Protein AF-A0A430PX79-F1 (afdb_monomer)

Solvent-accessible surface area (backbone atoms only — not comparable to full-atom values): 13061 Å² total; per-residue (Å²): 136,88,81,85,85,82,81,83,83,78,81,81,73,78,80,76,76,80,69,79,77,71,89,74,73,87,65,98,63,79,71,96,64,85,50,68,45,80,48,58,65,54,41,28,39,80,83,55,71,58,59,50,55,52,52,49,40,45,42,40,56,56,46,42,75,70,69,55,28,64,33,35,37,34,32,10,18,56,28,46,22,53,47,95,46,90,86,37,47,30,66,53,68,65,28,45,50,49,55,39,46,43,47,59,72,46,44,36,71,82,67,29,47,69,46,53,44,52,15,51,33,51,28,13,56,14,66,37,85,80,41,72,67,28,52,44,36,74,42,38,89,56,22,77,50,94,66,38,30,48,68,45,77,50,79,53,103,83,47,33,39,28,40,32,44,40,44,31,64,51,80,50,18,44,39,75,94,69,37,79,55,23,48,48,45,73,67,39,51,52,34,39,53,50,39,52,62,74,38,70,84,31,82,44,76,47,79,48,46,43,64,54,80,93,36,47,51,52,91,52,96,57,57,80,80,76,102

Structure (mmCIF, N/CA/C/O backbone):
data_AF-A0A430PX79-F1
#
_entry.id   AF-A0A430PX79-F1
#
loop_
_atom_site.group_PDB
_atom_site.id
_atom_site.type_symbol
_atom_site.label_atom_id
_atom_site.label_alt_id
_atom_site.label_comp_id
_atom_site.label_asym_id
_atom_site.label_entity_id
_atom_site.label_seq_id
_atom_site.pdbx_PDB_ins_code
_atom_site.Cartn_x
_atom_site.Cartn_y
_atom_site.Cartn_z
_atom_site.occupancy
_atom_site.B_iso_or_equiv
_atom_site.auth_seq_id
_atom_site.auth_comp_id
_atom_site.auth_asym_id
_atom_site.auth_atom_id
_atom_site.pdbx_PDB_model_num
ATOM 1 N N . MET A 1 1 ? 42.776 -9.597 47.958 1.00 41.06 1 MET A N 1
ATOM 2 C CA . MET A 1 1 ? 42.250 -8.351 47.348 1.00 41.06 1 MET A CA 1
ATOM 3 C C . MET A 1 1 ? 41.734 -8.708 45.958 1.00 41.06 1 MET A C 1
ATOM 5 O O . MET A 1 1 ? 42.357 -9.573 45.362 1.00 41.06 1 MET A O 1
ATOM 9 N N . PHE A 1 2 ? 40.640 -8.079 45.502 1.00 31.77 2 PHE A N 1
ATOM 10 C CA . PHE A 1 2 ? 39.777 -8.409 44.338 1.00 31.77 2 PHE A CA 1
ATOM 11 C C . PHE A 1 2 ? 38.702 -9.467 44.671 1.00 31.77 2 PHE A C 1
ATOM 13 O O . PHE A 1 2 ? 38.984 -10.655 44.686 1.00 31.77 2 PHE A O 1
ATOM 20 N N . SER A 1 3 ? 37.559 -9.098 45.265 1.00 31.98 3 SER A N 1
ATOM 21 C CA . SER A 1 3 ? 36.410 -8.282 44.800 1.00 31.98 3 SER A CA 1
ATOM 22 C C . SER A 1 3 ? 35.404 -9.082 43.964 1.00 31.98 3 SER A C 1
ATOM 24 O O . SER A 1 3 ? 35.698 -9.491 42.847 1.00 31.98 3 SER A O 1
ATOM 26 N N . SER A 1 4 ? 34.211 -9.255 44.545 1.00 32.12 4 SER A N 1
ATOM 27 C CA . SER A 1 4 ? 33.015 -9.906 44.004 1.00 32.12 4 SER A CA 1
ATOM 28 C C . SER A 1 4 ? 32.616 -9.428 42.610 1.00 32.12 4 SER A C 1
ATOM 30 O O . SER A 1 4 ? 32.560 -8.227 42.351 1.00 32.12 4 SER A O 1
ATOM 32 N N . ILE A 1 5 ? 32.191 -10.372 41.769 1.00 36.47 5 ILE A N 1
ATOM 33 C CA . ILE A 1 5 ? 31.344 -10.104 40.605 1.00 36.47 5 ILE A CA 1
ATOM 34 C C . ILE A 1 5 ? 29.892 -10.252 41.068 1.00 36.47 5 ILE A C 1
ATOM 36 O O . ILE A 1 5 ? 29.413 -11.356 41.322 1.00 36.47 5 ILE A O 1
ATOM 40 N N . ALA A 1 6 ? 29.198 -9.125 41.220 1.00 33.81 6 ALA A N 1
ATOM 41 C CA . ALA A 1 6 ? 27.758 -9.101 41.426 1.00 33.81 6 ALA A CA 1
ATOM 42 C C . ALA A 1 6 ? 27.057 -9.380 40.088 1.00 33.81 6 ALA A C 1
ATOM 44 O O . ALA A 1 6 ? 27.163 -8.603 39.140 1.00 33.81 6 ALA A O 1
ATOM 45 N N . VAL A 1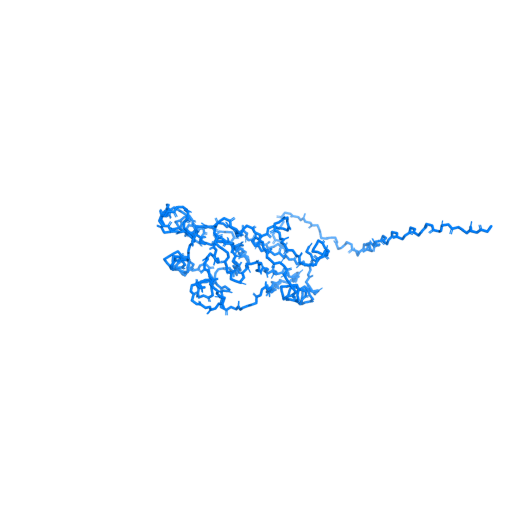 7 ? 26.334 -10.496 40.012 1.00 35.88 7 VAL A N 1
ATOM 46 C CA . VAL A 1 7 ? 25.458 -10.826 38.885 1.00 35.88 7 VAL A CA 1
ATOM 47 C C . VAL A 1 7 ? 24.162 -10.030 39.040 1.00 35.88 7 VAL A C 1
ATOM 49 O O . VAL A 1 7 ? 23.303 -10.376 39.848 1.00 35.88 7 VAL A O 1
ATOM 52 N N . PHE A 1 8 ? 24.001 -8.961 38.261 1.00 32.16 8 PHE A N 1
ATOM 53 C CA . PHE A 1 8 ? 22.719 -8.268 38.140 1.00 32.16 8 PHE A CA 1
ATOM 54 C C . PHE A 1 8 ? 21.802 -9.040 37.183 1.00 32.16 8 PHE A C 1
ATOM 56 O O . PHE A 1 8 ? 21.828 -8.845 35.971 1.00 32.16 8 PHE A O 1
ATOM 63 N N . LYS A 1 9 ? 20.948 -9.908 37.734 1.00 38.56 9 LYS A N 1
ATOM 64 C CA . LYS A 1 9 ? 19.707 -10.315 37.064 1.00 38.56 9 LYS A CA 1
ATOM 65 C C . LYS A 1 9 ? 18.671 -9.212 37.287 1.00 38.56 9 LYS A C 1
ATOM 67 O O . LYS A 1 9 ? 18.109 -9.106 38.371 1.00 38.56 9 LYS A O 1
ATOM 72 N N . ARG A 1 10 ? 18.394 -8.402 36.266 1.00 35.62 10 ARG A N 1
ATOM 73 C CA . ARG A 1 10 ? 17.135 -7.649 36.172 1.00 35.62 10 ARG A CA 1
ATOM 74 C C . ARG A 1 10 ? 16.366 -8.171 34.969 1.00 35.62 10 ARG A C 1
ATOM 76 O O . ARG A 1 10 ? 16.565 -7.720 33.850 1.00 35.62 10 ARG A O 1
ATOM 83 N N . SER A 1 11 ? 15.513 -9.156 35.222 1.00 38.50 11 SER A N 1
ATOM 84 C CA . SER A 1 11 ? 14.388 -9.443 34.343 1.00 38.50 11 SER A CA 1
ATOM 85 C C . SER A 1 11 ? 13.275 -8.504 34.797 1.00 38.50 11 SER A C 1
ATOM 87 O O . SER A 1 11 ? 12.776 -8.640 35.912 1.00 38.50 11 SER A O 1
ATOM 89 N N . VAL A 1 12 ? 12.973 -7.482 34.000 1.00 39.38 12 VAL A N 1
ATOM 90 C CA . VAL A 1 12 ? 11.759 -6.689 34.200 1.00 39.38 12 VAL A CA 1
ATOM 91 C C . VAL A 1 12 ? 10.645 -7.515 33.575 1.00 39.38 12 VAL A C 1
ATOM 93 O O . VAL A 1 12 ? 10.411 -7.449 32.372 1.00 39.38 12 VAL A O 1
ATOM 96 N N . ALA A 1 13 ? 10.034 -8.378 34.383 1.00 37.72 13 ALA A N 1
ATOM 97 C CA . ALA A 1 13 ? 8.758 -8.966 34.028 1.00 37.72 13 ALA A CA 1
ATOM 98 C C . ALA A 1 13 ? 7.756 -7.810 33.956 1.00 37.72 13 ALA A C 1
ATOM 100 O O . ALA A 1 13 ? 7.515 -7.131 34.953 1.00 37.72 13 ALA A O 1
ATOM 101 N N . PHE A 1 14 ? 7.234 -7.543 32.761 1.00 34.16 14 PHE A N 1
ATOM 102 C CA . PHE A 1 14 ? 6.037 -6.729 32.622 1.00 34.16 14 PHE A CA 1
ATOM 103 C C . PHE A 1 14 ? 4.907 -7.493 33.317 1.00 34.16 14 PHE A C 1
ATOM 105 O O . PHE A 1 14 ? 4.433 -8.507 32.809 1.00 34.16 14 PHE A O 1
ATOM 112 N N . GLU A 1 15 ? 4.517 -7.041 34.508 1.00 34.12 15 GLU A N 1
ATOM 113 C CA . GLU A 1 15 ? 3.253 -7.440 35.113 1.00 34.12 15 GLU A CA 1
ATOM 114 C C . GLU A 1 15 ? 2.134 -6.915 34.213 1.00 34.12 15 GLU A C 1
ATOM 116 O O . GLU A 1 15 ? 1.819 -5.725 34.195 1.00 34.12 15 GLU A O 1
ATOM 121 N N . VAL A 1 16 ? 1.554 -7.813 33.418 1.00 39.31 16 VAL A N 1
ATOM 122 C CA . VAL A 1 16 ? 0.279 -7.557 32.755 1.00 39.31 16 VAL A CA 1
ATOM 123 C C . VAL A 1 16 ? -0.779 -7.577 33.851 1.00 39.31 16 VAL A C 1
ATOM 125 O O . VAL A 1 16 ? -1.258 -8.637 34.248 1.00 39.31 16 VAL A O 1
ATOM 128 N N . SER A 1 17 ? -1.127 -6.402 34.376 1.00 39.28 17 SER A N 1
ATOM 129 C CA . SER A 1 17 ? -2.335 -6.262 35.182 1.00 39.28 17 SER A CA 1
ATOM 130 C C . SER A 1 17 ? -3.520 -6.649 34.302 1.00 39.28 17 SER A C 1
ATOM 132 O O . SER A 1 17 ? -3.810 -5.965 33.316 1.00 39.28 17 SER A O 1
ATOM 134 N N . SER A 1 18 ? -4.186 -7.755 34.629 1.00 39.38 18 SER A N 1
ATOM 135 C CA . SER A 1 18 ? -5.428 -8.145 33.974 1.00 39.38 18 SER A CA 1
ATOM 136 C C . SER A 1 18 ? -6.465 -7.066 34.263 1.00 39.38 18 SER A C 1
ATOM 138 O O . SER A 1 18 ? -7.039 -7.015 35.354 1.00 39.38 18 SER A O 1
ATOM 140 N N . PHE A 1 19 ? -6.687 -6.175 33.301 1.00 46.91 19 PHE A N 1
ATOM 141 C CA . PHE A 1 19 ? -7.885 -5.357 33.306 1.00 46.91 19 PHE A CA 1
ATOM 142 C C . PHE A 1 19 ? -9.070 -6.317 33.297 1.00 46.91 19 PHE A C 1
ATOM 144 O O . PHE A 1 19 ? -9.069 -7.282 32.529 1.00 46.91 19 PHE A O 1
ATOM 151 N N . LEU A 1 20 ? -10.011 -6.085 34.216 1.00 43.53 20 LEU A N 1
ATOM 152 C CA . LEU A 1 20 ? -11.276 -6.804 34.335 1.00 43.53 20 LEU A CA 1
ATOM 153 C C . LEU A 1 20 ? -11.773 -7.189 32.940 1.00 43.53 20 LEU A C 1
ATOM 155 O O . LEU A 1 20 ? -12.041 -6.316 32.113 1.00 43.53 20 LEU A O 1
ATOM 159 N N . HIS A 1 21 ? -11.819 -8.495 32.674 1.00 46.88 21 HIS A N 1
ATOM 160 C CA . HIS A 1 21 ? -12.480 -9.032 31.498 1.00 46.88 21 HIS A CA 1
ATOM 161 C C . HIS A 1 21 ? -13.915 -8.511 31.560 1.00 46.88 21 HIS A C 1
ATOM 163 O O . HIS A 1 21 ? -14.687 -8.917 32.423 1.00 46.88 21 HIS A O 1
ATOM 169 N N . ASN A 1 22 ? -14.260 -7.562 30.689 1.00 55.84 22 ASN A N 1
ATOM 170 C CA . ASN A 1 22 ? -15.657 -7.401 30.328 1.00 55.84 22 ASN A CA 1
ATOM 171 C C . ASN A 1 22 ? -16.091 -8.770 29.806 1.00 55.84 22 ASN A C 1
ATOM 173 O O . ASN A 1 22 ? -15.423 -9.305 28.919 1.00 55.84 22 ASN A O 1
ATOM 177 N N . ASP A 1 23 ? -17.173 -9.317 30.355 1.00 57.78 23 ASP A N 1
ATOM 178 C CA . ASP A 1 23 ? -17.820 -10.559 29.924 1.00 57.78 23 ASP A CA 1
ATOM 179 C C . ASP A 1 23 ? -18.421 -10.406 28.507 1.00 57.78 23 ASP A C 1
ATOM 181 O O . ASP A 1 23 ? -19.609 -10.622 28.276 1.00 57.78 23 ASP A O 1
ATOM 185 N N . MET A 1 24 ? -17.620 -9.974 27.529 1.00 60.72 24 MET A N 1
ATOM 186 C CA . MET A 1 24 ? -17.976 -10.011 26.120 1.00 60.72 24 MET A CA 1
ATOM 187 C C . MET A 1 24 ? -17.883 -11.461 25.670 1.00 60.72 24 MET A C 1
ATOM 189 O O . MET A 1 24 ? -16.835 -11.949 25.248 1.00 60.72 24 MET A O 1
ATOM 193 N N . VAL A 1 25 ? -19.005 -12.158 25.796 1.00 65.06 25 VAL A N 1
ATOM 194 C CA . VAL A 1 25 ? -19.196 -13.459 25.171 1.00 65.06 25 VAL A CA 1
ATOM 195 C C . VAL A 1 25 ? -19.261 -13.223 23.667 1.00 65.06 25 VAL A C 1
ATOM 197 O O . VAL A 1 25 ? -20.185 -12.580 23.177 1.00 65.06 25 VAL A O 1
ATOM 200 N N . VAL A 1 26 ? -18.272 -13.735 22.935 1.00 66.75 26 VAL A N 1
ATOM 201 C CA . VAL A 1 26 ? -18.391 -13.892 21.483 1.00 66.75 26 VAL A CA 1
ATOM 202 C C . VAL A 1 26 ? -19.499 -14.918 21.254 1.00 66.75 26 VAL A C 1
ATOM 204 O O . VAL A 1 26 ? -19.301 -16.107 21.509 1.00 66.75 26 VAL A O 1
ATOM 207 N N . ASP A 1 27 ? -20.681 -14.461 20.854 1.00 75.56 27 ASP A N 1
ATOM 208 C CA . ASP A 1 27 ? -21.798 -15.329 20.492 1.00 75.56 27 ASP A CA 1
ATOM 209 C C . ASP A 1 27 ? -21.914 -15.473 18.962 1.00 75.56 27 ASP A C 1
ATOM 211 O O . ASP A 1 27 ? -21.046 -15.043 18.203 1.00 75.56 27 ASP A O 1
ATOM 215 N N . GLY A 1 28 ? -22.969 -16.141 18.489 1.00 74.06 28 GLY A N 1
ATOM 216 C CA . GLY A 1 28 ? -23.230 -16.296 17.052 1.00 74.06 28 GLY A CA 1
ATOM 217 C C . GLY A 1 28 ? -23.824 -15.052 16.374 1.00 74.06 28 GLY A C 1
ATOM 218 O O . GLY A 1 28 ? -24.220 -15.127 15.210 1.00 74.06 28 GLY A O 1
ATOM 219 N N . GLY A 1 29 ? -23.968 -13.938 17.091 1.00 76.56 29 GLY A N 1
ATOM 220 C CA . GLY A 1 29 ? -24.542 -12.695 16.602 1.00 76.56 29 GLY A CA 1
ATOM 221 C C . GLY A 1 29 ? -23.519 -11.811 15.890 1.00 76.56 29 GLY A C 1
ATOM 222 O O . GLY A 1 29 ? -22.333 -11.806 16.190 1.00 76.56 29 GLY A O 1
ATOM 223 N N . ALA A 1 30 ? -23.994 -10.989 14.953 1.00 75.81 30 ALA A N 1
ATOM 224 C CA . ALA A 1 30 ? -23.161 -10.013 14.238 1.00 75.81 30 ALA A CA 1
ATOM 225 C C . ALA A 1 30 ? -22.991 -8.679 15.000 1.00 75.81 30 ALA A C 1
ATOM 227 O O . ALA A 1 30 ? -22.672 -7.651 14.401 1.00 75.81 30 ALA A O 1
ATOM 228 N N . HIS A 1 31 ? -23.267 -8.654 16.306 1.00 83.19 31 HIS A N 1
ATOM 229 C CA . HIS A 1 31 ? -23.163 -7.435 17.100 1.00 83.19 31 HIS A CA 1
ATOM 230 C C . HIS A 1 31 ? -21.701 -7.170 17.472 1.00 83.19 31 HIS A C 1
ATOM 232 O O . HIS A 1 31 ? -20.949 -8.091 17.756 1.00 83.19 31 HIS A O 1
ATOM 238 N N . ASN A 1 32 ? -21.286 -5.902 17.462 1.00 88.62 32 ASN A N 1
ATOM 239 C CA . ASN A 1 32 ? -19.906 -5.490 17.753 1.00 88.62 32 ASN A CA 1
ATOM 240 C C . ASN A 1 32 ? -18.825 -6.118 16.842 1.00 88.62 32 ASN A C 1
ATOM 242 O O . ASN A 1 32 ? -17.643 -6.103 17.181 1.00 88.62 32 ASN A O 1
ATOM 246 N N . VAL A 1 33 ? -19.209 -6.620 15.663 1.00 89.56 33 VAL A N 1
ATOM 247 C CA . VAL A 1 33 ? -18.300 -7.189 14.658 1.00 89.56 33 VAL A CA 1
ATOM 248 C C . VAL A 1 33 ? -18.210 -6.255 13.453 1.00 89.56 33 VAL A C 1
ATOM 250 O O . VAL A 1 33 ? -19.204 -5.686 13.006 1.00 89.56 33 VAL A O 1
ATOM 253 N N . PHE A 1 34 ? -17.006 -6.106 12.907 1.00 93.56 34 PHE A N 1
ATOM 254 C CA . PHE A 1 34 ? -16.785 -5.517 11.590 1.00 93.56 34 PHE A CA 1
ATOM 255 C C . PHE A 1 34 ? -15.757 -6.348 10.818 1.00 93.56 34 PHE A C 1
ATOM 257 O O . PHE A 1 34 ? -14.996 -7.111 11.412 1.00 93.56 34 PHE A O 1
ATOM 264 N N . TRP A 1 35 ? -15.719 -6.168 9.500 1.00 94.31 35 TRP A N 1
ATOM 265 C CA . TRP A 1 35 ? -14.786 -6.856 8.613 1.00 94.31 35 TRP A CA 1
ATOM 266 C C . TRP A 1 35 ? -13.855 -5.851 7.949 1.00 94.31 35 TRP A C 1
ATOM 268 O O . TRP A 1 35 ? -14.266 -4.743 7.595 1.00 94.31 35 TRP A O 1
ATOM 278 N N . PHE A 1 36 ? -12.612 -6.260 7.734 1.00 98.12 36 PHE A N 1
ATOM 279 C CA . PHE A 1 36 ? -11.715 -5.625 6.780 1.00 98.12 36 PHE A CA 1
ATOM 280 C C . PHE A 1 36 ? -11.081 -6.708 5.909 1.00 98.12 36 PHE A C 1
ATOM 282 O O . PHE A 1 36 ? -11.000 -7.868 6.314 1.00 98.12 36 PHE A O 1
ATOM 289 N N . VAL A 1 37 ? -10.660 -6.334 4.706 1.00 98.69 37 VAL A N 1
ATOM 290 C CA . VAL A 1 37 ? -9.998 -7.240 3.761 1.00 98.69 37 VAL A CA 1
ATOM 291 C C . VAL A 1 37 ? -8.576 -6.753 3.532 1.00 98.69 37 VAL A C 1
ATOM 293 O O . VAL A 1 37 ? -8.334 -5.551 3.455 1.00 98.69 37 VAL A O 1
ATOM 296 N N . HIS A 1 38 ? -7.632 -7.682 3.423 1.00 98.56 38 HIS A N 1
ATOM 297 C CA . HIS A 1 38 ? -6.238 -7.390 3.112 1.00 98.56 38 HIS A CA 1
ATOM 298 C C . HIS A 1 38 ? -5.847 -8.140 1.840 1.00 98.56 38 HIS A C 1
ATOM 300 O O . HIS A 1 38 ? -5.909 -9.365 1.795 1.00 98.56 38 HIS A O 1
ATOM 306 N N . ILE A 1 39 ? -5.482 -7.380 0.810 1.00 98.50 39 ILE A N 1
ATOM 307 C CA . ILE A 1 39 ? -4.928 -7.853 -0.458 1.00 98.50 39 ILE A CA 1
ATOM 308 C C . ILE A 1 39 ? -3.513 -7.290 -0.648 1.00 98.50 39 ILE A C 1
ATOM 310 O O . ILE A 1 39 ? -3.154 -6.255 -0.082 1.00 98.50 39 ILE A O 1
ATOM 314 N N . THR A 1 40 ? -2.701 -7.970 -1.445 1.00 98.31 40 THR A N 1
ATOM 315 C CA . THR A 1 40 ? -1.310 -7.599 -1.737 1.00 98.31 40 THR A CA 1
ATOM 316 C C . THR A 1 40 ? -0.910 -8.180 -3.085 1.00 98.31 40 THR A C 1
ATOM 318 O O . THR A 1 40 ? -1.604 -9.075 -3.570 1.00 98.31 40 THR A O 1
ATOM 321 N N . ASP A 1 41 ? 0.190 -7.698 -3.661 1.00 97.50 41 ASP A N 1
ATOM 322 C CA . ASP A 1 41 ? 0.844 -8.328 -4.812 1.00 97.50 41 ASP A CA 1
ATOM 323 C C . ASP A 1 41 ? -0.109 -8.488 -6.005 1.00 97.50 41 ASP A C 1
ATOM 325 O O . ASP A 1 41 ? -0.254 -9.561 -6.594 1.00 97.50 41 ASP A O 1
ATOM 329 N N . LEU A 1 42 ? -0.783 -7.388 -6.354 1.00 97.69 42 LEU A N 1
ATOM 330 C CA . LEU A 1 42 ? -1.714 -7.335 -7.482 1.00 97.69 42 LEU A CA 1
ATOM 331 C C . LEU A 1 42 ? -0.978 -7.501 -8.817 1.00 97.69 42 LEU A C 1
ATOM 333 O O . LEU A 1 42 ? -1.511 -8.113 -9.742 1.00 97.69 42 LEU A O 1
ATOM 337 N N . HIS A 1 43 ? 0.245 -6.962 -8.903 1.00 96.88 43 HIS A N 1
ATOM 338 C CA . HIS A 1 43 ? 1.144 -7.028 -10.056 1.00 96.88 43 HIS A CA 1
ATOM 339 C C . HIS A 1 43 ? 0.428 -6.738 -11.382 1.00 96.88 43 HIS A C 1
ATOM 341 O O . HIS A 1 43 ? 0.473 -7.546 -12.313 1.00 96.88 43 HIS A O 1
ATOM 347 N N . PHE A 1 44 ? -0.249 -5.594 -11.480 1.00 96.94 44 PHE A N 1
ATOM 348 C CA . PHE A 1 44 ? -0.811 -5.103 -12.738 1.00 96.94 44 PHE A CA 1
ATOM 349 C C . PHE A 1 44 ? 0.297 -5.046 -13.774 1.00 96.94 44 PHE A C 1
ATOM 351 O O . PHE A 1 44 ? 1.324 -4.418 -13.546 1.00 96.94 44 PHE A O 1
ATOM 358 N N . SER A 1 45 ? 0.097 -5.723 -14.897 1.00 94.31 45 SER A N 1
ATOM 359 C CA . SER A 1 45 ? 1.153 -5.904 -15.883 1.00 94.31 45 SER A CA 1
ATOM 360 C C . SER A 1 45 ? 0.672 -5.480 -17.253 1.00 94.31 45 SER A C 1
ATOM 362 O O . SER A 1 45 ? -0.414 -5.873 -17.693 1.00 94.31 45 SER A O 1
ATOM 364 N N . GLU A 1 46 ? 1.491 -4.696 -17.939 1.00 91.00 46 GLU A N 1
ATOM 365 C CA . GLU A 1 46 ? 1.255 -4.389 -19.345 1.00 91.00 46 GLU A CA 1
ATOM 366 C C . GLU A 1 46 ? 1.683 -5.543 -20.253 1.00 91.00 46 GLU A C 1
ATOM 368 O O . GLU A 1 46 ? 0.990 -5.892 -21.202 1.00 91.00 46 GLU A O 1
ATOM 373 N N . PHE A 1 47 ? 2.812 -6.178 -19.940 1.00 88.38 47 PHE A N 1
ATOM 374 C CA . PHE A 1 47 ? 3.406 -7.200 -20.807 1.00 88.38 47 PHE A CA 1
ATOM 375 C C . PHE A 1 47 ? 3.004 -8.636 -20.444 1.00 88.38 47 PHE A C 1
ATOM 377 O O . PHE A 1 47 ? 3.271 -9.559 -21.214 1.00 88.38 47 PHE A O 1
ATOM 384 N N . GLY A 1 48 ? 2.404 -8.842 -19.271 1.00 83.88 48 GLY A N 1
ATOM 385 C CA . GLY A 1 48 ? 1.871 -10.128 -18.825 1.00 83.88 48 GLY A CA 1
ATOM 386 C C . GLY A 1 48 ? 0.391 -10.321 -19.163 1.00 83.88 48 GLY A C 1
ATOM 387 O O . GLY A 1 48 ? -0.230 -9.499 -19.831 1.00 83.88 48 GLY A O 1
ATOM 388 N N . SER A 1 49 ? -0.195 -11.418 -18.668 1.00 86.25 49 SER A N 1
ATOM 389 C CA . SER A 1 49 ? -1.640 -11.635 -18.807 1.00 86.25 49 SER A CA 1
ATOM 390 C C . SER A 1 49 ? -2.437 -10.533 -18.104 1.00 86.25 49 SER A C 1
ATOM 392 O O . SER A 1 49 ? -2.086 -10.149 -16.980 1.00 86.25 49 SER A O 1
ATOM 394 N N . LYS A 1 50 ? -3.524 -10.096 -18.755 1.00 91.62 50 LYS A N 1
ATOM 395 C CA . LYS A 1 50 ? -4.507 -9.147 -18.216 1.00 91.62 50 LYS A CA 1
ATOM 396 C C . LYS A 1 50 ? -5.513 -9.798 -17.255 1.00 91.62 50 LYS A C 1
ATOM 398 O O . LYS A 1 50 ? -6.361 -9.098 -16.710 1.00 91.62 50 LYS A O 1
ATOM 403 N N . ASP A 1 51 ? -5.408 -11.107 -17.008 1.00 94.50 51 ASP A N 1
ATOM 404 C CA . ASP A 1 51 ? -6.283 -11.824 -16.065 1.00 94.50 51 ASP A CA 1
ATOM 405 C C . ASP A 1 51 ? -6.256 -11.183 -14.671 1.00 94.50 51 ASP A C 1
ATOM 407 O O . ASP A 1 51 ? -7.305 -10.971 -14.083 1.00 94.50 51 ASP A O 1
ATOM 411 N N . ARG A 1 52 ? -5.083 -10.737 -14.193 1.00 95.12 52 ARG A N 1
ATOM 412 C CA . ARG A 1 52 ? -4.939 -10.040 -12.897 1.00 95.12 52 ARG A CA 1
ATOM 413 C C . ARG A 1 52 ? -5.804 -8.782 -12.804 1.00 95.12 52 ARG A C 1
ATOM 415 O O . ARG A 1 52 ? -6.440 -8.538 -11.783 1.00 95.12 52 ARG A O 1
ATOM 422 N N . GLN A 1 53 ? -5.846 -7.987 -13.872 1.00 97.25 53 GLN A N 1
ATOM 423 C CA . GLN A 1 53 ? -6.696 -6.802 -13.952 1.00 97.25 53 GLN A CA 1
ATOM 424 C C . GLN A 1 53 ? -8.185 -7.173 -13.960 1.00 97.25 53 GLN A C 1
ATOM 426 O O . GLN A 1 53 ? -8.984 -6.510 -13.298 1.00 97.25 53 GLN A O 1
ATOM 431 N N . MET A 1 54 ? -8.561 -8.241 -14.666 1.00 97.31 54 MET A N 1
ATOM 432 C CA . MET A 1 54 ? -9.947 -8.719 -14.712 1.00 97.31 54 MET A CA 1
ATOM 433 C C . MET A 1 54 ? -10.398 -9.295 -13.363 1.00 97.31 54 MET A C 1
ATOM 435 O O . MET A 1 54 ? -11.470 -8.928 -12.885 1.00 97.31 54 MET A O 1
ATOM 439 N N . ASP A 1 55 ? -9.556 -10.097 -12.712 1.00 97.81 55 ASP A N 1
ATOM 440 C CA . ASP A 1 55 ? -9.780 -10.638 -11.369 1.00 97.81 55 ASP A CA 1
ATOM 441 C C . ASP A 1 55 ? -9.907 -9.507 -10.342 1.00 97.81 55 ASP A C 1
ATOM 443 O O . ASP A 1 55 ? -10.780 -9.533 -9.474 1.00 97.81 55 ASP A O 1
ATOM 447 N N . PHE A 1 56 ? -9.080 -8.462 -10.458 1.00 98.56 56 PHE A N 1
ATOM 448 C CA . PHE A 1 56 ? -9.197 -7.276 -9.613 1.00 98.56 56 PHE A CA 1
ATOM 449 C C . PHE A 1 56 ? -10.522 -6.537 -9.840 1.00 98.56 56 PHE A C 1
ATOM 451 O O . PHE A 1 56 ? -11.181 -6.138 -8.876 1.00 98.56 56 PHE A O 1
ATOM 458 N N . LEU A 1 57 ? -10.953 -6.376 -11.096 1.00 98.56 57 LEU A N 1
ATOM 459 C CA . LEU A 1 57 ? -12.245 -5.766 -11.408 1.00 98.56 57 LEU A CA 1
ATOM 460 C C . LEU A 1 57 ? -13.410 -6.594 -10.849 1.00 98.56 57 LEU A C 1
ATOM 462 O O . LEU A 1 57 ? -14.342 -6.012 -10.284 1.00 98.56 57 LEU A O 1
ATOM 466 N N . GLU A 1 58 ? -13.364 -7.923 -10.970 1.00 98.50 58 GLU A N 1
ATOM 467 C CA . GLU A 1 58 ? -14.355 -8.828 -10.380 1.00 98.50 58 GLU A CA 1
ATOM 468 C C . GLU A 1 58 ? -14.355 -8.726 -8.852 1.00 98.50 58 GLU A C 1
ATOM 470 O O . GLU A 1 58 ? -15.414 -8.568 -8.240 1.00 98.50 58 GLU A O 1
ATOM 475 N N . PHE A 1 59 ? -13.179 -8.711 -8.224 1.00 98.62 59 PHE A N 1
ATOM 476 C CA . PHE A 1 59 ? -13.050 -8.509 -6.787 1.00 98.62 59 PHE A CA 1
ATOM 477 C C . PHE A 1 59 ? -13.721 -7.212 -6.332 1.00 98.62 59 PHE A C 1
ATOM 479 O O . PHE A 1 59 ? -14.560 -7.224 -5.424 1.00 98.62 59 PHE A O 1
ATOM 486 N N . CYS A 1 60 ? -13.418 -6.100 -6.999 1.00 98.75 60 CYS A N 1
ATOM 487 C CA . CYS A 1 60 ? -13.986 -4.800 -6.670 1.00 98.75 60 CYS A CA 1
ATOM 488 C C . CYS A 1 60 ? -15.495 -4.709 -6.953 1.00 98.75 60 CYS A C 1
ATOM 490 O O . CYS A 1 60 ? -16.212 -4.078 -6.177 1.00 98.75 60 CYS A O 1
ATOM 492 N N . SER A 1 61 ? -15.982 -5.328 -8.032 1.00 98.44 61 SER A N 1
ATOM 493 C CA . SER A 1 61 ? -17.365 -5.154 -8.514 1.00 98.44 61 SER A CA 1
ATOM 494 C C . SER A 1 61 ? -18.344 -6.204 -7.990 1.00 98.44 61 SER A C 1
ATOM 496 O O . SER A 1 61 ? -19.542 -5.938 -7.917 1.00 98.44 61 SER A O 1
ATOM 498 N N . THR A 1 62 ? -17.852 -7.383 -7.613 1.00 98.12 62 THR A N 1
ATOM 499 C CA . THR A 1 62 ? -18.676 -8.537 -7.232 1.00 98.12 62 THR A CA 1
ATOM 500 C C . THR A 1 62 ? -18.429 -8.943 -5.785 1.00 98.12 62 THR A C 1
ATOM 502 O O . THR A 1 62 ? -19.383 -9.136 -5.032 1.00 98.12 62 THR A O 1
ATOM 505 N N . HIS A 1 63 ? -17.169 -9.044 -5.348 1.00 98.38 63 HIS A N 1
ATOM 506 C CA . HIS A 1 63 ? -16.851 -9.566 -4.013 1.00 98.38 63 HIS A CA 1
ATOM 507 C C . HIS A 1 63 ? -16.975 -8.506 -2.913 1.00 98.38 63 HIS A C 1
ATOM 509 O O . HIS A 1 63 ? -17.619 -8.758 -1.891 1.00 98.38 63 HIS A O 1
ATOM 515 N N . ILE A 1 64 ? -16.430 -7.301 -3.112 1.00 98.44 64 ILE A N 1
ATOM 516 C CA . ILE A 1 64 ? -16.521 -6.219 -2.115 1.00 98.44 64 ILE A CA 1
ATOM 517 C C . ILE A 1 64 ? -17.974 -5.849 -1.762 1.00 98.44 64 ILE A C 1
ATOM 519 O O . ILE A 1 64 ? -18.260 -5.735 -0.567 1.00 98.44 64 ILE A O 1
ATOM 523 N N . PRO A 1 65 ? -18.926 -5.733 -2.712 1.00 97.75 65 PRO A N 1
ATOM 524 C CA . PRO A 1 65 ? -20.332 -5.482 -2.380 1.00 97.75 65 PRO A CA 1
ATOM 525 C C . PRO A 1 65 ? -21.001 -6.584 -1.545 1.00 97.75 65 PRO A C 1
ATOM 527 O O . PRO A 1 65 ? -21.980 -6.312 -0.847 1.00 97.75 65 PRO A O 1
ATOM 530 N N . VAL A 1 66 ? -20.492 -7.819 -1.601 1.00 97.50 66 VAL A N 1
ATOM 531 C CA . VAL A 1 66 ? -20.995 -8.944 -0.798 1.00 97.50 66 VAL A CA 1
ATOM 532 C C . VAL A 1 66 ? -20.385 -8.917 0.600 1.00 97.50 66 VAL A C 1
ATOM 534 O O . VAL A 1 66 ? -21.127 -8.953 1.582 1.00 97.50 66 VAL A O 1
ATOM 537 N N . ILE A 1 67 ? -19.055 -8.804 0.691 1.00 96.75 67 ILE A N 1
ATOM 538 C CA . ILE A 1 67 ? -18.314 -8.795 1.964 1.00 96.75 67 ILE A CA 1
ATOM 539 C C . ILE A 1 67 ? -18.663 -7.549 2.791 1.00 96.75 67 ILE A C 1
ATOM 541 O O . ILE A 1 67 ? -18.773 -7.633 4.012 1.00 96.75 67 ILE A O 1
ATOM 545 N N . ARG A 1 68 ? -18.846 -6.398 2.126 1.00 96.38 68 ARG A N 1
ATOM 546 C CA . ARG A 1 68 ? -19.060 -5.070 2.730 1.00 96.38 68 ARG A CA 1
ATOM 547 C C . ARG A 1 68 ? -18.054 -4.752 3.849 1.00 96.38 68 ARG A C 1
ATOM 549 O O . ARG A 1 68 ? -18.465 -4.461 4.974 1.00 96.38 68 ARG A O 1
ATOM 556 N N . PRO A 1 69 ? -16.738 -4.819 3.573 1.00 97.94 69 PRO A N 1
ATOM 557 C CA . PRO A 1 69 ? -15.738 -4.492 4.575 1.00 97.94 69 PRO A CA 1
ATOM 558 C C . PRO A 1 69 ? -15.713 -2.984 4.842 1.00 97.94 69 PRO A C 1
ATOM 560 O O . PRO A 1 69 ? -15.858 -2.172 3.930 1.00 97.94 69 PRO A O 1
ATOM 563 N N . GLU A 1 70 ? -15.438 -2.599 6.084 1.00 98.12 70 GLU A N 1
ATOM 564 C CA . GLU A 1 70 ? -15.217 -1.194 6.458 1.00 98.12 70 GLU A CA 1
ATOM 565 C C . GLU A 1 70 ? -13.937 -0.644 5.810 1.00 98.12 70 GLU A C 1
ATOM 567 O O . GLU A 1 70 ? -13.851 0.531 5.448 1.00 98.12 70 GLU A O 1
ATOM 572 N N . VAL A 1 71 ? -12.935 -1.517 5.660 1.00 98.75 71 VAL A N 1
ATOM 573 C CA . VAL A 1 71 ? -11.602 -1.187 5.156 1.00 98.75 71 VAL A CA 1
ATOM 574 C C . VAL A 1 71 ? -11.114 -2.274 4.201 1.00 98.75 71 VAL A C 1
ATOM 576 O O . VAL A 1 71 ? -11.243 -3.465 4.485 1.00 98.75 71 VAL A O 1
ATOM 579 N N . VAL A 1 72 ? -10.476 -1.861 3.109 1.00 98.88 72 VAL A N 1
ATOM 580 C CA . VAL A 1 72 ? -9.625 -2.721 2.282 1.00 98.88 72 VAL A CA 1
ATOM 581 C C . VAL A 1 72 ? -8.197 -2.197 2.344 1.00 98.88 72 VAL A C 1
ATOM 583 O O . VAL A 1 72 ? -7.941 -1.035 2.034 1.00 98.88 72 VAL A O 1
ATOM 586 N N . ILE A 1 73 ? -7.268 -3.055 2.748 1.00 98.81 73 ILE A N 1
ATOM 587 C CA . ILE A 1 73 ? -5.828 -2.807 2.720 1.00 98.81 73 ILE A CA 1
ATOM 588 C C . ILE A 1 73 ? -5.273 -3.383 1.421 1.00 98.81 73 ILE A C 1
ATOM 590 O O . ILE A 1 73 ? -5.462 -4.570 1.170 1.00 98.81 73 ILE A O 1
ATOM 594 N N . ALA A 1 74 ? -4.555 -2.570 0.646 1.00 98.62 74 ALA A N 1
ATOM 595 C CA . ALA A 1 74 ? -3.773 -3.010 -0.508 1.00 98.62 74 ALA A CA 1
ATOM 596 C C . ALA A 1 74 ? -2.282 -2.774 -0.216 1.00 98.62 74 ALA A C 1
ATOM 598 O O . ALA A 1 74 ? -1.787 -1.651 -0.333 1.00 98.62 74 ALA A O 1
ATOM 599 N N . SER A 1 75 ? -1.571 -3.805 0.247 1.00 98.19 75 SER A N 1
ATOM 600 C CA . SER A 1 75 ? -0.231 -3.654 0.838 1.00 98.19 75 SER A CA 1
ATOM 601 C C . SER A 1 75 ? 0.930 -3.705 -0.153 1.00 98.19 75 SER A C 1
ATOM 603 O O . SER A 1 75 ? 1.985 -4.242 0.170 1.00 98.19 75 SER A O 1
ATOM 605 N N . GLY A 1 76 ? 0.766 -3.105 -1.326 1.00 97.25 76 GLY A N 1
ATOM 606 C CA . GLY A 1 76 ? 1.856 -2.925 -2.280 1.00 97.25 76 GLY A CA 1
ATOM 607 C C . GLY A 1 76 ? 1.969 -3.997 -3.345 1.00 97.25 76 GLY A C 1
ATOM 608 O O . GLY A 1 76 ? 1.153 -4.916 -3.420 1.00 97.25 76 GLY A O 1
ATOM 609 N N . ASP A 1 77 ? 2.973 -3.787 -4.192 1.00 97.56 77 ASP A N 1
ATOM 610 C CA . ASP A 1 77 ? 3.162 -4.4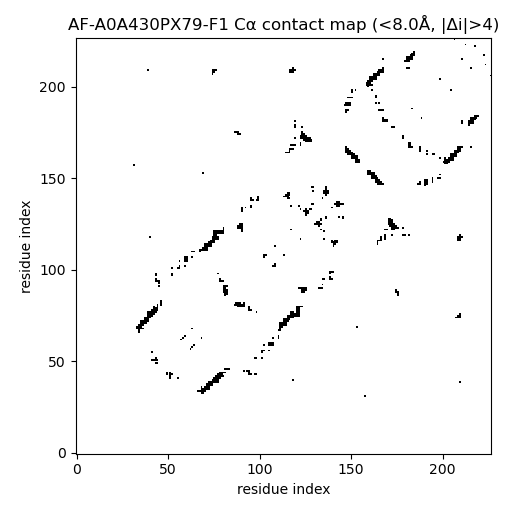65 -5.470 1.00 97.56 77 ASP A CA 1
ATOM 611 C C . ASP A 1 77 ? 1.876 -4.404 -6.293 1.00 97.56 77 ASP A C 1
ATOM 613 O O . ASP A 1 77 ? 1.299 -5.397 -6.736 1.00 97.56 77 ASP A O 1
ATOM 617 N N . ILE A 1 78 ? 1.388 -3.169 -6.435 1.00 98.25 78 ILE A N 1
ATOM 618 C CA . ILE A 1 78 ? 0.214 -2.839 -7.238 1.00 98.25 78 ILE A CA 1
ATOM 619 C C . ILE A 1 78 ? 0.529 -3.106 -8.707 1.00 98.25 78 ILE A C 1
ATOM 621 O O . ILE A 1 78 ? -0.292 -3.677 -9.418 1.00 98.25 78 ILE A O 1
ATOM 625 N N . THR A 1 79 ? 1.722 -2.717 -9.143 1.00 96.75 79 THR A N 1
ATOM 626 C CA . THR A 1 79 ? 2.217 -2.849 -10.515 1.00 96.75 79 THR A CA 1
ATOM 627 C C . THR A 1 79 ? 3.306 -3.907 -10.613 1.00 96.75 79 THR A C 1
ATOM 629 O O . THR A 1 79 ? 3.984 -4.201 -9.634 1.00 96.75 79 THR A O 1
ATOM 632 N N . ASP A 1 80 ? 3.481 -4.498 -11.794 1.00 94.44 80 ASP A N 1
ATOM 633 C CA . ASP A 1 80 ? 4.597 -5.405 -12.067 1.00 94.44 80 ASP A CA 1
ATOM 634 C C . ASP A 1 80 ? 5.889 -4.604 -12.281 1.00 94.44 80 ASP A C 1
ATOM 636 O O . ASP A 1 80 ? 6.969 -5.091 -11.946 1.00 94.44 80 ASP A O 1
ATOM 640 N N . GLY A 1 81 ? 5.813 -3.368 -12.796 1.00 90.00 81 GLY A N 1
ATOM 641 C CA . GLY A 1 81 ? 6.960 -2.454 -12.874 1.00 90.00 81 GLY A CA 1
ATOM 642 C C . GLY A 1 81 ? 8.134 -3.027 -13.682 1.00 90.00 81 GLY A C 1
ATOM 643 O O . GLY A 1 81 ? 9.315 -2.777 -13.403 1.00 90.00 81 GLY A O 1
ATOM 644 N N . LYS A 1 82 ? 7.810 -3.850 -14.682 1.00 86.56 82 LYS A N 1
ATOM 645 C CA . LYS A 1 82 ? 8.765 -4.508 -15.577 1.00 86.56 82 LYS A CA 1
ATOM 646 C C . LYS A 1 82 ? 8.571 -4.041 -17.010 1.00 86.56 82 LYS A C 1
ATOM 648 O O . LYS A 1 82 ? 7.483 -3.686 -17.448 1.00 86.56 82 LYS A O 1
ATOM 653 N N . GLY A 1 83 ? 9.665 -4.056 -17.759 1.00 81.50 83 GLY A N 1
ATOM 654 C CA . GLY A 1 83 ? 9.671 -3.847 -19.197 1.00 81.50 83 GLY A CA 1
ATOM 655 C C . GLY A 1 83 ? 9.279 -5.102 -19.972 1.00 81.50 83 GLY A C 1
ATOM 656 O O . GLY A 1 83 ? 9.038 -6.167 -19.409 1.00 81.50 83 GLY A O 1
ATOM 657 N N . LYS A 1 84 ? 9.308 -4.994 -21.306 1.00 77.88 84 LYS A N 1
ATOM 658 C CA . LYS A 1 84 ? 9.046 -6.114 -22.234 1.00 77.88 84 LYS A CA 1
ATOM 659 C C . LYS A 1 84 ? 9.931 -7.338 -21.992 1.00 77.88 84 LYS A C 1
ATOM 661 O O . LYS A 1 84 ? 9.577 -8.444 -22.387 1.00 77.88 84 LYS A O 1
ATOM 666 N N . THR A 1 85 ? 11.104 -7.139 -21.398 1.00 74.94 85 THR A N 1
ATOM 667 C CA . THR A 1 85 ? 12.003 -8.210 -20.979 1.00 74.94 85 THR A CA 1
ATOM 668 C C . THR A 1 85 ? 12.088 -8.247 -19.459 1.00 74.94 85 THR A C 1
ATOM 670 O O . THR A 1 85 ? 12.192 -7.211 -18.807 1.00 74.94 85 THR A O 1
ATOM 673 N N . PHE A 1 86 ? 12.108 -9.458 -18.898 1.00 68.00 86 PHE A N 1
ATOM 674 C CA . PHE A 1 86 ? 12.113 -9.689 -17.448 1.00 68.00 86 PHE A CA 1
ATOM 675 C C . PHE A 1 86 ? 13.251 -8.968 -16.702 1.00 68.00 86 PHE A C 1
ATOM 677 O O . PHE A 1 86 ? 13.093 -8.578 -15.552 1.00 68.00 86 PHE A O 1
ATOM 684 N N . SER A 1 87 ? 14.400 -8.778 -17.355 1.00 70.88 87 SER A N 1
ATOM 685 C CA . SER A 1 87 ? 15.586 -8.148 -16.767 1.00 70.88 87 SER A CA 1
ATOM 686 C C . SER A 1 87 ? 15.515 -6.621 -16.676 1.00 70.88 87 SER A C 1
ATOM 688 O O . SER A 1 87 ? 16.430 -6.008 -16.130 1.00 70.88 87 SER A O 1
ATOM 690 N N . LEU A 1 88 ? 14.492 -5.989 -17.255 1.00 80.69 88 LEU A N 1
ATOM 691 C CA . LEU A 1 88 ? 14.329 -4.541 -17.237 1.00 80.69 88 LEU A CA 1
ATOM 692 C C . LEU A 1 88 ? 13.228 -4.167 -16.241 1.00 80.69 88 LEU A C 1
ATOM 694 O O . LEU A 1 88 ? 12.070 -4.496 -16.462 1.00 80.69 88 LEU A O 1
ATOM 698 N N . SER A 1 89 ? 13.576 -3.449 -15.175 1.00 84.81 89 SER A N 1
ATOM 699 C CA . SER A 1 89 ? 12.608 -2.866 -14.238 1.00 84.81 89 SER A CA 1
ATOM 700 C C . SER A 1 89 ? 12.483 -1.359 -14.475 1.00 84.81 89 SER A C 1
ATOM 702 O O . SER A 1 89 ? 13.498 -0.651 -14.423 1.00 84.81 89 SER A O 1
ATOM 704 N N . LEU A 1 90 ? 11.264 -0.891 -14.735 1.00 88.81 90 LEU A N 1
ATOM 705 C CA . LEU A 1 90 ? 10.900 0.515 -14.922 1.00 88.81 90 LEU A CA 1
ATOM 706 C C . LEU A 1 90 ? 9.429 0.728 -14.551 1.00 88.81 90 LEU A C 1
ATOM 708 O O . LEU A 1 90 ? 8.661 -0.223 -14.495 1.00 88.81 90 LEU A O 1
ATOM 712 N N . GLN A 1 91 ? 9.012 1.978 -14.390 1.00 92.50 91 GLN A N 1
ATOM 713 C CA . GLN A 1 91 ? 7.593 2.285 -14.233 1.00 92.50 91 GLN A CA 1
ATOM 714 C C . GLN A 1 91 ? 6.866 2.285 -15.577 1.00 92.50 91 GLN A C 1
ATOM 716 O O . GLN A 1 91 ? 7.299 2.955 -16.518 1.00 92.50 91 GLN A O 1
ATOM 721 N N . ASN A 1 92 ? 5.737 1.576 -15.647 1.00 94.00 92 ASN A N 1
ATOM 722 C CA . ASN A 1 92 ? 4.835 1.612 -16.790 1.00 94.00 92 ASN A CA 1
ATOM 723 C C . ASN A 1 92 ? 3.569 2.403 -16.436 1.00 94.00 92 ASN A C 1
ATOM 725 O O . ASN A 1 92 ? 2.856 2.057 -15.501 1.00 94.00 92 ASN A O 1
ATOM 729 N N . LEU A 1 93 ? 3.298 3.472 -17.186 1.00 95.25 93 LEU A N 1
ATOM 730 C CA . LEU A 1 93 ? 2.136 4.330 -16.965 1.00 95.25 93 LEU A CA 1
ATOM 731 C C . LEU A 1 93 ? 0.809 3.570 -17.118 1.00 95.25 93 LEU A C 1
ATOM 733 O O . LEU A 1 93 ? -0.106 3.807 -16.333 1.00 95.25 93 LEU A O 1
ATOM 737 N N . GLU A 1 94 ? 0.720 2.652 -18.080 1.00 96.19 94 GLU A N 1
ATOM 738 C CA . GLU A 1 94 ? -0.514 1.918 -18.393 1.00 96.19 94 GLU A CA 1
ATOM 739 C C . GLU A 1 94 ? -0.954 1.035 -17.215 1.00 96.19 94 GLU A C 1
ATOM 741 O O . GLU A 1 94 ? -2.137 0.979 -16.899 1.00 96.19 94 GLU A O 1
ATOM 746 N N . GLU A 1 95 ? -0.013 0.439 -16.474 1.00 97.31 95 GLU A N 1
ATOM 747 C CA . GLU A 1 95 ? -0.313 -0.369 -15.277 1.00 97.31 95 GLU A CA 1
ATOM 748 C C . GLU A 1 95 ? -0.985 0.469 -14.174 1.00 97.31 95 GLU A C 1
ATOM 750 O O . GLU A 1 95 ? -1.928 0.023 -13.514 1.00 97.31 95 GLU A O 1
ATOM 755 N N . TRP A 1 96 ? -0.536 1.714 -14.000 1.00 97.88 96 TRP A N 1
ATOM 756 C CA . TRP A 1 96 ? -1.103 2.650 -13.028 1.00 97.88 96 TRP A CA 1
ATOM 757 C C . TRP A 1 96 ? -2.438 3.247 -13.483 1.00 97.88 96 TRP A C 1
ATOM 759 O O . TRP A 1 96 ? -3.333 3.462 -12.656 1.00 97.88 96 TRP A O 1
ATOM 769 N N . GLU A 1 97 ? -2.584 3.515 -14.782 1.00 98.06 97 GLU A N 1
ATOM 770 C CA . GLU A 1 97 ? -3.848 3.953 -15.379 1.00 98.06 97 GLU A CA 1
ATOM 771 C C . GLU A 1 97 ? -4.913 2.854 -15.282 1.00 98.06 97 GLU A C 1
ATOM 773 O O . GLU A 1 97 ? -6.041 3.147 -14.874 1.00 98.06 97 GLU A O 1
ATOM 778 N N . ASP A 1 98 ? -4.551 1.594 -15.536 1.00 98.12 98 ASP A N 1
ATOM 779 C CA . ASP A 1 98 ? -5.402 0.421 -15.318 1.00 98.12 98 ASP A CA 1
ATOM 780 C C . ASP A 1 98 ? -5.855 0.361 -13.848 1.00 98.12 98 ASP A C 1
ATOM 782 O O . ASP A 1 98 ? -7.054 0.393 -13.570 1.00 98.12 98 ASP A O 1
ATOM 786 N N . TYR A 1 99 ? -4.930 0.370 -12.880 1.00 98.62 99 TYR A N 1
ATOM 787 C CA . TYR A 1 99 ? -5.281 0.306 -11.451 1.00 98.62 99 TYR A CA 1
ATOM 788 C C . TYR A 1 99 ? -6.256 1.416 -11.027 1.00 98.62 99 TYR A C 1
ATOM 790 O O . TYR A 1 99 ? -7.306 1.156 -10.429 1.00 98.62 99 TYR A O 1
ATOM 798 N N . SER A 1 100 ? -5.944 2.667 -11.375 1.00 98.50 100 SER A N 1
ATOM 799 C CA . SER A 1 100 ? -6.780 3.817 -11.018 1.00 98.50 100 SER A CA 1
ATOM 800 C C . SER A 1 100 ? -8.144 3.783 -11.715 1.00 98.50 100 SER A C 1
ATOM 802 O O . SER A 1 100 ? -9.174 4.101 -11.108 1.00 98.50 100 SER A O 1
ATOM 804 N N . SER A 1 101 ? -8.177 3.377 -12.988 1.00 98.50 101 SER A N 1
ATOM 805 C CA . SER A 1 101 ? -9.410 3.319 -13.771 1.00 98.50 101 SER A CA 1
ATOM 806 C C . SER A 1 101 ? -10.347 2.214 -13.291 1.00 98.50 101 SER A C 1
ATOM 808 O O . SER A 1 101 ? -11.538 2.487 -13.154 1.00 98.50 101 SER A O 1
ATOM 810 N N . LEU A 1 102 ? -9.845 1.027 -12.937 1.00 98.69 102 LEU A N 1
ATOM 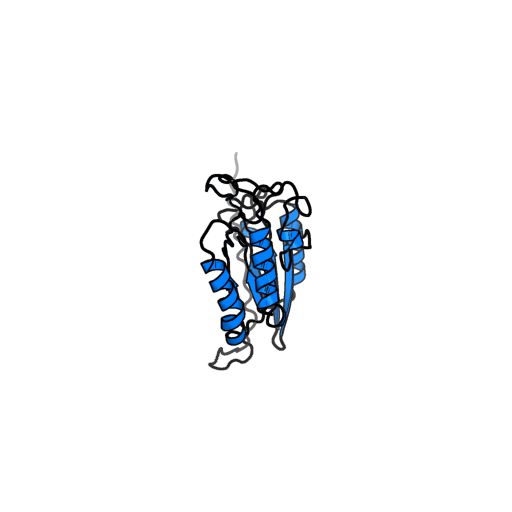811 C CA . LEU A 1 102 ? -10.670 -0.080 -12.437 1.00 98.69 102 LEU A CA 1
ATOM 812 C C . LEU A 1 102 ? -11.247 0.204 -11.044 1.00 98.69 102 LEU A C 1
ATOM 814 O O . LEU A 1 102 ? -12.423 -0.077 -10.791 1.00 98.69 102 LEU A O 1
ATOM 818 N N . LEU A 1 103 ? -10.479 0.847 -10.156 1.00 98.69 103 LEU A N 1
ATOM 819 C CA . LE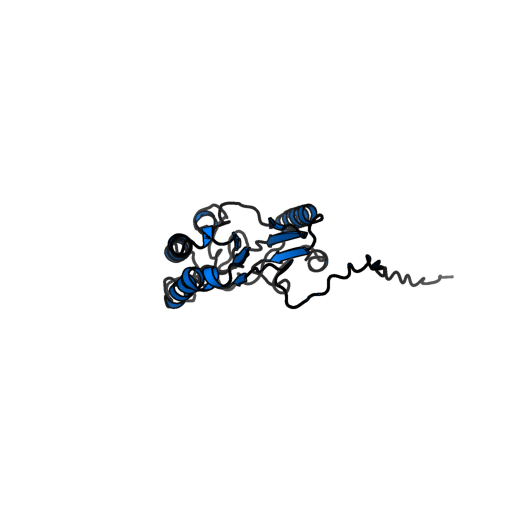U A 1 103 ? -11.003 1.361 -8.883 1.00 98.69 103 LEU A CA 1
ATOM 820 C C . LEU A 1 103 ? -12.153 2.356 -9.097 1.00 98.69 103 LEU A C 1
ATOM 822 O O . LEU A 1 103 ? -13.158 2.327 -8.383 1.00 98.69 103 LEU A O 1
ATOM 826 N N . LYS A 1 104 ? -12.021 3.240 -10.092 1.00 98.38 104 LYS A N 1
ATOM 827 C CA . LYS A 1 104 ? -13.056 4.222 -10.436 1.00 98.38 104 LYS A CA 1
ATOM 828 C C . LYS A 1 104 ? -14.271 3.571 -11.098 1.00 98.38 104 LYS A C 1
ATOM 830 O O . LYS A 1 104 ? -15.397 3.908 -10.743 1.00 98.38 104 LYS A O 1
ATOM 835 N N . GLN A 1 105 ? -14.054 2.664 -12.046 1.00 98.31 105 GLN A N 1
ATOM 836 C CA . GLN A 1 105 ? -15.096 1.990 -12.821 1.00 98.31 105 GLN A CA 1
ATOM 837 C C . GLN A 1 105 ? -15.972 1.105 -11.934 1.00 98.31 105 GLN A C 1
ATOM 839 O O . GLN A 1 105 ? -17.193 1.148 -12.054 1.00 98.31 105 GLN A O 1
ATOM 844 N N . SER A 1 106 ? -15.358 0.342 -11.029 1.00 98.50 106 SER A N 1
ATOM 845 C CA . SER A 1 106 ? -16.079 -0.510 -10.075 1.00 98.50 106 SER A CA 1
ATOM 846 C C . SER A 1 106 ? -16.875 0.287 -9.036 1.00 98.50 106 SER A C 1
ATOM 848 O O . SER A 1 106 ? -17.781 -0.247 -8.403 1.00 98.50 106 SER A O 1
ATOM 850 N N . GLY A 1 107 ? -16.531 1.563 -8.817 1.00 98.44 107 GLY A N 1
ATOM 851 C CA . GLY A 1 107 ? -17.124 2.385 -7.762 1.00 98.44 107 GLY A CA 1
ATOM 852 C C . GLY A 1 107 ? -16.758 1.928 -6.345 1.00 98.44 107 GLY A C 1
ATOM 853 O O . GLY A 1 107 ? -17.348 2.421 -5.382 1.00 98.44 107 GLY A O 1
ATOM 854 N N . VAL A 1 108 ? -15.780 1.025 -6.196 1.00 98.62 108 VAL A N 1
ATOM 855 C CA . VAL A 1 108 ? -15.422 0.381 -4.921 1.00 98.62 108 VAL A CA 1
ATOM 856 C C . VAL A 1 108 ? -15.021 1.386 -3.839 1.00 98.62 108 VAL A C 1
ATOM 858 O O . VAL A 1 108 ? -15.308 1.184 -2.661 1.00 98.62 108 VAL A O 1
ATOM 861 N N . LEU A 1 109 ? -14.445 2.526 -4.235 1.00 98.38 109 LEU A N 1
ATOM 862 C CA . LEU A 1 109 ? -14.046 3.601 -3.321 1.00 98.38 109 LEU A CA 1
ATOM 863 C C . LEU A 1 109 ? -15.233 4.287 -2.619 1.00 98.38 109 LEU A C 1
ATOM 865 O O . LEU A 1 109 ? -15.031 4.956 -1.608 1.00 98.38 109 LEU A O 1
ATOM 869 N N . ASN A 1 110 ? -16.458 4.118 -3.129 1.00 97.94 110 ASN A N 1
ATOM 870 C CA . ASN A 1 110 ? -17.684 4.580 -2.470 1.00 97.94 110 ASN A CA 1
ATOM 871 C C . ASN A 1 110 ? -18.255 3.545 -1.486 1.00 97.94 110 ASN A C 1
ATOM 873 O O . ASN A 1 110 ? -19.159 3.871 -0.720 1.00 97.94 110 ASN A O 1
ATOM 877 N N . LEU A 1 111 ? -17.770 2.301 -1.528 1.00 98.00 111 LEU A N 1
ATOM 878 C CA . LEU A 1 111 ? -18.296 1.182 -0.742 1.00 98.00 111 LEU A CA 1
ATOM 879 C C . LEU A 1 111 ? -17.457 0.881 0.500 1.00 98.00 111 LEU A C 1
ATOM 881 O O . LEU A 1 111 ? -17.980 0.354 1.476 1.00 98.00 111 LEU A O 1
ATOM 885 N N . THR A 1 112 ? -16.160 1.177 0.457 1.00 98.50 112 THR A N 1
ATOM 886 C CA . THR A 1 112 ? -15.214 0.828 1.520 1.00 98.50 112 THR A CA 1
ATOM 887 C C . THR A 1 112 ? -14.060 1.818 1.579 1.00 98.50 112 THR A C 1
ATOM 889 O O . THR A 1 112 ? -13.739 2.486 0.589 1.00 98.50 112 THR A O 1
ATOM 892 N N . LYS A 1 113 ? -13.389 1.913 2.732 1.00 98.69 113 LYS A N 1
ATOM 893 C CA . LYS A 1 113 ? -12.168 2.705 2.823 1.00 98.69 113 LYS A CA 1
ATOM 894 C C . LYS A 1 113 ? -10.994 1.936 2.223 1.00 98.69 113 LYS A C 1
ATOM 896 O O . LYS A 1 113 ? -10.516 0.973 2.810 1.00 98.69 113 LYS A O 1
ATOM 901 N N . TRP A 1 114 ? -10.475 2.419 1.100 1.00 98.75 114 TRP A N 1
ATOM 902 C CA . TRP A 1 114 ? -9.290 1.843 0.465 1.00 98.75 114 TRP A CA 1
ATOM 903 C C . TRP A 1 114 ? -7.995 2.438 1.027 1.00 98.75 114 TRP A C 1
ATOM 905 O O . TRP A 1 114 ? -7.803 3.661 1.015 1.00 98.75 114 TRP A O 1
ATOM 915 N N . LEU A 1 115 ? -7.114 1.579 1.539 1.00 98.69 115 LEU A N 1
ATOM 916 C CA . LEU A 1 115 ? -5.835 1.940 2.136 1.00 98.69 115 LEU A CA 1
ATOM 917 C C . LEU A 1 115 ? -4.686 1.250 1.398 1.00 98.69 115 LEU A C 1
ATOM 919 O O . LEU A 1 115 ? -4.240 0.177 1.799 1.00 98.69 115 LEU A O 1
ATOM 923 N N . ASP A 1 116 ? -4.191 1.893 0.342 1.00 98.50 116 ASP A N 1
ATOM 924 C CA . ASP A 1 116 ? -3.017 1.422 -0.383 1.00 98.50 116 ASP A CA 1
ATOM 925 C C . ASP A 1 116 ? -1.697 1.986 0.165 1.00 98.50 116 ASP A C 1
ATOM 927 O O . ASP A 1 116 ? -1.638 3.018 0.854 1.00 98.50 116 ASP A O 1
ATOM 931 N N . VAL A 1 117 ? -0.634 1.234 -0.102 1.00 98.00 117 VAL A N 1
ATOM 932 C CA . VAL A 1 117 ? 0.768 1.571 0.149 1.00 98.00 117 VAL A CA 1
ATOM 933 C C . VAL A 1 117 ? 1.619 0.936 -0.950 1.00 98.00 117 VAL A C 1
ATOM 935 O O . VAL A 1 117 ? 1.189 -0.032 -1.565 1.00 98.00 117 VAL A O 1
ATOM 938 N N . ARG A 1 118 ? 2.805 1.488 -1.219 1.00 96.44 118 ARG A N 1
ATOM 939 C CA . ARG A 1 118 ? 3.735 0.949 -2.219 1.00 96.44 118 ARG A CA 1
ATOM 940 C C . ARG A 1 118 ? 4.347 -0.370 -1.773 1.00 96.44 118 ARG A C 1
ATOM 942 O O . ARG A 1 118 ? 4.685 -0.527 -0.596 1.00 96.44 118 ARG A O 1
ATOM 949 N N . GLY A 1 119 ? 4.588 -1.238 -2.744 1.00 96.06 119 GLY A N 1
ATOM 950 C CA . GLY A 1 119 ? 5.580 -2.298 -2.656 1.00 96.06 119 GLY A CA 1
ATOM 951 C C . GLY A 1 119 ? 6.888 -1.932 -3.339 1.00 96.06 119 GLY A C 1
ATOM 952 O O . GLY A 1 119 ? 7.147 -0.769 -3.676 1.00 96.06 119 GLY A O 1
ATOM 953 N N . ASN A 1 120 ? 7.749 -2.929 -3.506 1.00 94.69 120 ASN A N 1
ATOM 954 C CA . ASN A 1 120 ? 9.049 -2.732 -4.127 1.00 94.69 120 ASN A CA 1
ATOM 955 C C . ASN A 1 120 ? 8.935 -2.543 -5.646 1.00 94.69 120 ASN A C 1
ATOM 957 O O . ASN A 1 120 ? 9.748 -1.802 -6.210 1.00 94.69 120 ASN A O 1
ATOM 961 N N . HIS A 1 121 ? 7.940 -3.154 -6.296 1.00 95.50 121 HIS A N 1
ATOM 962 C CA . HIS A 1 121 ? 7.692 -2.998 -7.732 1.00 95.50 121 HIS A CA 1
ATOM 963 C C . HIS A 1 121 ? 7.166 -1.601 -8.085 1.00 95.50 121 HIS A C 1
ATOM 965 O O . HIS A 1 121 ? 7.585 -0.988 -9.071 1.00 95.50 121 HIS A O 1
ATOM 971 N N . ASP A 1 122 ? 6.363 -1.031 -7.191 1.00 96.06 122 ASP A N 1
ATOM 972 C CA . ASP A 1 122 ? 5.746 0.292 -7.345 1.00 96.06 122 ASP A CA 1
ATOM 973 C C . ASP A 1 122 ? 6.745 1.457 -7.285 1.00 96.06 122 ASP A C 1
ATOM 975 O O . ASP A 1 122 ? 6.378 2.618 -7.466 1.00 96.06 122 ASP A O 1
ATOM 979 N N . SER A 1 123 ? 8.009 1.163 -6.971 1.00 93.75 123 SER A N 1
ATOM 980 C CA . SER A 1 123 ? 9.093 2.146 -6.889 1.00 93.75 123 SER A CA 1
ATOM 981 C C . SER A 1 123 ? 10.248 1.847 -7.845 1.00 93.75 123 SER A C 1
ATOM 983 O O . SER A 1 123 ? 11.247 2.559 -7.812 1.00 93.75 123 SER A O 1
ATOM 985 N N . PHE A 1 124 ? 10.167 0.828 -8.704 1.00 92.88 124 PHE A N 1
ATOM 986 C CA . PHE A 1 124 ? 11.255 0.510 -9.633 1.00 92.88 124 PHE A CA 1
ATOM 987 C C . PHE A 1 124 ? 11.667 1.706 -10.493 1.00 92.88 124 PHE A C 1
ATOM 989 O O . PHE A 1 124 ? 10.834 2.259 -11.196 1.00 92.88 124 PHE A O 1
ATOM 996 N N . ASP A 1 125 ? 12.958 2.049 -10.501 1.00 90.19 125 ASP A N 1
ATOM 997 C CA . ASP A 1 125 ? 13.517 3.152 -11.305 1.00 90.19 125 ASP A CA 1
ATOM 998 C C . ASP A 1 125 ? 12.903 4.535 -11.025 1.00 90.19 125 ASP A C 1
ATOM 1000 O O . ASP A 1 125 ? 12.979 5.431 -11.863 1.00 90.19 125 ASP A O 1
ATOM 1004 N N . VAL A 1 126 ? 12.291 4.727 -9.852 1.00 93.50 126 VAL A N 1
ATOM 1005 C CA . VAL A 1 126 ? 11.765 6.029 -9.428 1.00 93.50 126 VAL A CA 1
ATOM 1006 C C . VAL A 1 126 ? 12.904 6.850 -8.811 1.00 93.50 126 VAL A C 1
ATOM 1008 O O . VAL A 1 126 ? 13.379 6.500 -7.728 1.00 93.50 126 VAL A O 1
ATOM 1011 N N . PRO A 1 127 ? 13.366 7.950 -9.437 1.00 92.62 127 PRO A N 1
ATOM 1012 C CA . PRO A 1 127 ? 14.515 8.702 -8.930 1.00 92.62 127 PRO A CA 1
ATOM 1013 C C . PRO A 1 127 ? 14.198 9.464 -7.640 1.00 92.62 127 PRO A C 1
ATOM 1015 O O . PRO A 1 127 ? 15.060 9.601 -6.775 1.00 92.62 127 PRO A O 1
ATOM 1018 N N . SER A 1 128 ? 12.966 9.962 -7.523 1.00 93.19 128 SER A N 1
ATOM 1019 C CA . SER A 1 128 ? 12.467 10.670 -6.348 1.00 93.19 128 SER A CA 1
ATOM 1020 C C . SER A 1 128 ? 10.949 10.562 -6.231 1.00 93.19 128 SER A C 1
ATOM 1022 O O . SER A 1 128 ? 10.227 10.500 -7.230 1.00 93.19 128 SER A O 1
ATOM 1024 N N . PHE A 1 129 ? 10.449 10.567 -5.001 1.00 92.19 129 PHE A N 1
ATOM 1025 C CA . PHE A 1 129 ? 9.024 10.523 -4.717 1.00 92.19 129 PHE A CA 1
ATOM 1026 C C . PHE A 1 129 ? 8.375 11.896 -4.921 1.00 92.19 129 PHE A C 1
ATOM 1028 O O . PHE A 1 129 ? 8.912 12.936 -4.548 1.00 92.19 129 PHE A O 1
ATOM 1035 N N . GLY A 1 130 ? 7.211 11.894 -5.564 1.00 90.25 130 GLY A N 1
ATOM 1036 C CA . GLY A 1 130 ? 6.532 13.060 -6.127 1.00 90.25 130 GLY A CA 1
ATOM 1037 C C . GLY A 1 130 ? 7.157 13.568 -7.432 1.00 90.25 130 GLY A C 1
ATOM 1038 O O . GLY A 1 130 ? 6.657 14.536 -8.003 1.00 90.25 130 GLY A O 1
ATOM 1039 N N . GLY A 1 131 ? 8.249 12.948 -7.890 1.00 90.19 131 GLY A N 1
ATOM 1040 C CA . GLY A 1 131 ? 8.988 13.330 -9.085 1.00 90.19 131 GLY A CA 1
ATOM 1041 C C . GLY A 1 131 ? 8.583 12.561 -10.341 1.00 90.19 131 GLY A C 1
ATOM 1042 O O . GLY A 1 131 ? 7.566 11.868 -10.399 1.00 90.19 131 GLY A O 1
ATOM 1043 N N . TYR A 1 132 ? 9.416 12.690 -11.375 1.00 90.62 132 TYR A N 1
ATOM 1044 C CA . TYR A 1 132 ? 9.260 11.935 -12.615 1.00 90.62 132 TYR A CA 1
ATOM 1045 C C . TYR A 1 132 ? 9.293 10.427 -12.338 1.00 90.62 132 TYR A C 1
ATOM 1047 O O . TYR A 1 132 ? 10.173 9.943 -11.631 1.00 90.62 132 TYR A O 1
ATOM 1055 N N . GLY A 1 133 ? 8.343 9.694 -12.915 1.00 89.25 133 GLY A N 1
ATOM 1056 C CA . GLY A 1 133 ? 8.232 8.247 -12.751 1.00 89.25 133 GLY A CA 1
ATOM 1057 C C . GLY A 1 133 ? 7.512 7.801 -11.477 1.00 89.25 133 GLY A C 1
ATOM 1058 O O . GLY A 1 133 ? 7.059 6.670 -11.444 1.00 89.25 133 GLY A O 1
ATOM 1059 N N . ASP A 1 134 ? 7.307 8.647 -10.461 1.00 95.19 134 ASP A N 1
ATOM 1060 C CA . ASP A 1 134 ? 6.503 8.264 -9.289 1.00 95.19 134 ASP A CA 1
ATOM 1061 C C . ASP A 1 134 ? 5.001 8.322 -9.595 1.00 95.19 134 ASP A C 1
ATOM 1063 O O . ASP A 1 134 ? 4.287 9.272 -9.258 1.00 95.19 134 ASP A O 1
ATOM 1067 N N . TYR A 1 135 ? 4.514 7.281 -10.257 1.00 96.81 135 TYR A N 1
ATOM 1068 C CA . TYR A 1 135 ? 3.109 7.160 -10.609 1.00 96.81 135 TYR A CA 1
ATOM 1069 C C . TYR A 1 135 ? 2.231 6.792 -9.417 1.00 96.81 135 TYR A C 1
ATOM 1071 O O . TYR A 1 135 ? 1.081 7.231 -9.384 1.00 96.81 135 TYR A O 1
ATOM 1079 N N . TYR A 1 136 ? 2.757 6.128 -8.382 1.00 97.12 136 TYR A N 1
ATOM 1080 C CA . TYR A 1 136 ? 1.996 5.923 -7.150 1.00 97.12 136 TYR A CA 1
ATOM 1081 C C . TYR A 1 136 ? 1.500 7.252 -6.580 1.00 97.12 136 TYR A C 1
ATOM 1083 O O . TYR A 1 136 ? 0.327 7.357 -6.235 1.00 97.12 136 TYR A O 1
ATOM 1091 N N . SER A 1 137 ? 2.344 8.292 -6.549 1.00 95.56 137 SER A N 1
ATOM 1092 C CA . SER A 1 137 ? 1.938 9.621 -6.063 1.00 95.56 137 SER A CA 1
ATOM 1093 C C . SER A 1 137 ? 0.758 10.231 -6.827 1.00 95.56 137 SER A C 1
ATOM 1095 O O . SER A 1 137 ? 0.036 11.064 -6.279 1.00 95.56 137 SER A O 1
ATOM 1097 N N . ARG A 1 138 ? 0.546 9.818 -8.081 1.00 96.06 138 ARG A N 1
ATOM 1098 C CA . ARG A 1 138 ? -0.512 10.326 -8.962 1.00 96.06 138 ARG A CA 1
ATOM 1099 C C . ARG A 1 138 ? -1.755 9.434 -8.997 1.00 96.06 138 ARG A C 1
ATOM 1101 O O . ARG A 1 138 ? -2.859 9.966 -9.076 1.00 96.06 138 ARG A O 1
ATOM 1108 N N . PHE A 1 139 ? -1.578 8.117 -8.980 1.00 97.88 139 PHE A N 1
ATOM 1109 C CA . PHE A 1 139 ? -2.636 7.141 -9.261 1.00 97.88 139 PHE A CA 1
ATOM 1110 C C . PHE A 1 139 ? -3.055 6.315 -8.042 1.00 97.88 139 PHE A C 1
ATOM 1112 O O . PHE A 1 139 ? -4.184 5.826 -8.011 1.00 97.88 139 PHE A O 1
ATOM 1119 N N . GLY A 1 140 ? -2.191 6.192 -7.030 1.00 97.62 140 GLY A N 1
ATOM 1120 C CA . GLY A 1 140 ? -2.533 5.558 -5.760 1.00 97.62 140 GLY A CA 1
ATOM 1121 C C . GLY A 1 140 ? -3.623 6.338 -5.025 1.00 97.62 140 GLY A C 1
ATOM 1122 O O . GLY A 1 140 ? -3.604 7.571 -4.985 1.00 97.62 140 GLY A O 1
ATOM 1123 N N . VAL A 1 141 ? -4.546 5.637 -4.369 1.00 97.94 141 VAL A N 1
ATOM 1124 C CA . VAL A 1 141 ? -5.651 6.246 -3.607 1.00 97.94 141 VAL A CA 1
ATOM 1125 C C . VAL A 1 141 ? -5.112 7.112 -2.474 1.00 97.94 141 VAL A C 1
ATOM 1127 O O . VAL A 1 141 ? -5.616 8.203 -2.201 1.00 97.94 141 VAL A O 1
ATOM 1130 N N . ARG A 1 142 ? -4.048 6.651 -1.821 1.00 95.75 142 ARG A N 1
ATOM 1131 C CA . ARG A 1 142 ? -3.279 7.403 -0.829 1.00 95.75 142 ARG A CA 1
ATOM 1132 C C . ARG A 1 142 ? -1.950 7.872 -1.424 1.00 95.75 142 ARG A C 1
ATOM 1134 O O . ARG A 1 142 ? -1.041 8.230 -0.685 1.00 95.75 142 ARG A O 1
ATOM 1141 N N . GLY A 1 143 ? -1.819 7.913 -2.742 1.00 93.56 143 GLY A N 1
ATOM 1142 C CA . GLY A 1 143 ? -0.611 8.314 -3.453 1.00 93.56 143 GLY A CA 1
ATOM 1143 C C . GLY A 1 143 ? -0.117 9.710 -3.104 1.00 93.56 143 GLY A C 1
ATOM 1144 O O . GLY A 1 143 ? 1.039 9.895 -2.742 1.00 93.56 143 GLY A O 1
ATOM 1145 N N . GLY A 1 144 ? -1.019 10.691 -3.141 1.00 90.50 144 GLY A N 1
ATOM 1146 C CA . GLY A 1 144 ? -0.669 12.117 -3.145 1.00 90.50 144 GLY A CA 1
ATOM 1147 C C . GLY A 1 144 ? -0.056 12.696 -1.865 1.00 90.50 144 GLY A C 1
ATOM 1148 O O . GLY A 1 144 ? 0.090 13.910 -1.761 1.00 90.50 144 GLY A O 1
ATOM 1149 N N . SER A 1 145 ? 0.285 11.880 -0.867 1.00 89.38 145 SER A N 1
ATOM 1150 C CA . SER A 1 145 ? 0.936 12.345 0.359 1.00 89.38 145 SER A CA 1
ATOM 1151 C C . SER A 1 145 ? 2.298 11.679 0.523 1.00 89.38 145 SER A C 1
ATOM 1153 O O . SER A 1 145 ? 2.417 10.461 0.458 1.00 89.38 145 SER A O 1
ATOM 1155 N N . SER A 1 146 ? 3.309 12.497 0.819 1.00 88.06 146 SER A N 1
ATOM 1156 C CA . SER A 1 146 ? 4.707 12.090 1.023 1.00 88.06 146 SER A CA 1
ATOM 1157 C C . SER A 1 146 ? 4.981 11.420 2.377 1.00 88.06 146 SER A C 1
ATOM 1159 O O . SER A 1 146 ? 6.133 11.168 2.736 1.00 88.06 146 SER A O 1
ATOM 1161 N N . LEU A 1 147 ? 3.935 11.159 3.167 1.00 94.19 147 LEU A N 1
ATOM 1162 C CA . LEU A 1 147 ? 4.072 10.539 4.478 1.00 94.19 147 LEU A CA 1
ATOM 1163 C C . LEU A 1 147 ? 4.393 9.050 4.331 1.00 94.19 147 LEU A C 1
ATOM 1165 O O . LEU A 1 147 ? 3.681 8.308 3.658 1.00 94.19 147 LEU A O 1
ATOM 1169 N N . LYS A 1 148 ? 5.431 8.620 5.044 1.00 95.62 148 LYS A N 1
ATOM 1170 C CA . LYS A 1 148 ? 5.889 7.234 5.159 1.00 95.62 148 LYS A CA 1
ATOM 1171 C C . LYS A 1 148 ? 5.127 6.428 6.202 1.00 95.62 148 LYS A C 1
ATOM 1173 O O . LYS A 1 148 ? 5.167 5.208 6.161 1.00 95.62 148 LYS A O 1
ATOM 1178 N N . SER A 1 149 ? 4.421 7.087 7.117 1.00 97.25 149 SER A N 1
ATOM 1179 C CA . SER A 1 149 ? 3.457 6.436 8.003 1.00 97.25 149 SER A CA 1
ATOM 1180 C C . SER A 1 149 ? 2.173 7.241 8.064 1.00 97.25 149 SER A C 1
ATOM 1182 O O . SER A 1 149 ? 2.219 8.470 8.170 1.00 97.25 149 SER A O 1
ATOM 1184 N N . ARG A 1 150 ? 1.025 6.564 7.986 1.00 97.12 150 ARG A N 1
ATOM 1185 C CA . ARG A 1 150 ? -0.284 7.223 8.027 1.00 97.12 150 ARG A CA 1
ATOM 1186 C C . ARG A 1 150 ? -1.331 6.386 8.731 1.00 97.12 150 ARG A C 1
ATOM 1188 O O . ARG A 1 150 ? -1.616 5.265 8.316 1.00 97.12 150 ARG A O 1
ATOM 1195 N N . ILE A 1 151 ? -1.984 7.009 9.700 1.00 98.00 151 ILE A N 1
ATOM 1196 C CA . ILE A 1 151 ? -3.097 6.447 10.454 1.00 98.00 151 ILE A CA 1
ATOM 1197 C C . ILE A 1 151 ? -4.446 6.708 9.763 1.00 98.00 151 ILE A C 1
ATOM 1199 O O . ILE A 1 151 ? -4.665 7.750 9.142 1.00 98.00 151 ILE A O 1
ATOM 1203 N N . PHE A 1 152 ? -5.356 5.749 9.879 1.00 98.44 152 PHE A N 1
ATOM 1204 C CA . PHE A 1 152 ? -6.789 5.875 9.643 1.00 98.44 152 PHE A CA 1
ATOM 1205 C C . PHE A 1 152 ? -7.523 5.318 10.868 1.00 98.44 152 PHE A C 1
ATOM 1207 O O . PHE A 1 152 ? -7.221 4.208 11.299 1.00 98.44 152 PHE A O 1
ATOM 1214 N N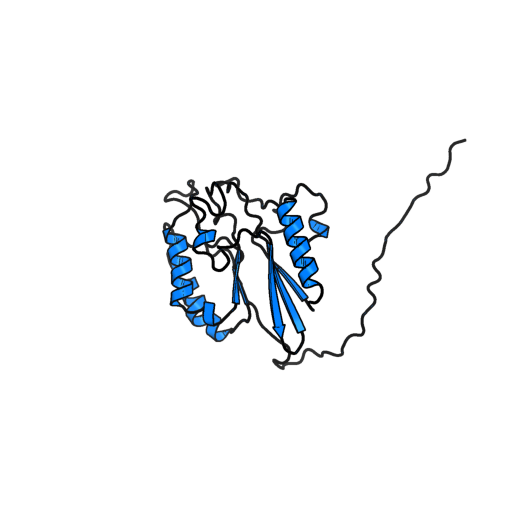 . LYS A 1 153 ? -8.468 6.077 11.432 1.00 98.44 153 LYS A N 1
ATOM 1215 C CA . LYS A 1 153 ? -9.264 5.661 12.595 1.00 98.44 153 LYS A CA 1
ATOM 1216 C C . LYS A 1 153 ? -10.673 5.274 12.156 1.00 98.44 153 LYS A C 1
ATOM 1218 O O . LYS A 1 153 ? -11.402 6.108 11.621 1.00 98.44 153 LYS A O 1
ATOM 1223 N N . LEU A 1 154 ? -11.056 4.029 12.412 1.00 98.25 154 LEU A N 1
ATOM 1224 C CA . LEU A 1 154 ? -12.416 3.524 12.263 1.00 98.25 154 LEU A CA 1
ATOM 1225 C C . LEU A 1 154 ? -13.131 3.624 13.614 1.00 98.25 154 LEU A C 1
ATOM 1227 O O . LEU A 1 154 ? -12.765 2.933 14.564 1.00 98.25 154 LEU A O 1
ATOM 1231 N N . VAL A 1 155 ? -14.151 4.476 13.695 1.00 97.31 155 VAL A N 1
ATOM 1232 C CA . VAL A 1 155 ? -14.965 4.656 14.905 1.00 97.31 155 VAL A CA 1
ATOM 1233 C C . VAL A 1 155 ? -16.274 3.889 14.750 1.00 97.31 155 VAL A C 1
ATOM 1235 O O . VAL A 1 155 ? -17.011 4.085 13.783 1.00 97.31 155 VAL A O 1
ATOM 1238 N N . LYS A 1 156 ? -16.578 3.023 15.714 1.00 95.25 156 LYS A N 1
ATOM 1239 C CA . LYS A 1 156 ? -17.825 2.260 15.825 1.00 95.25 156 LYS A CA 1
ATOM 1240 C C . LYS A 1 156 ? -18.492 2.578 17.172 1.00 95.25 156 LYS A C 1
ATOM 1242 O O . LYS A 1 156 ? -17.810 3.016 18.096 1.00 95.25 156 LYS A O 1
ATOM 1247 N N . PRO A 1 157 ? -19.799 2.309 17.344 1.00 94.25 157 PRO A N 1
ATOM 1248 C CA . PRO A 1 157 ? -20.479 2.519 18.630 1.00 94.25 157 PRO A CA 1
ATOM 1249 C C . PRO A 1 157 ? -19.857 1.766 19.819 1.00 94.25 157 PRO A C 1
ATOM 1251 O O . PRO A 1 157 ? -20.084 2.136 20.964 1.00 94.25 157 PRO A O 1
ATOM 1254 N N . TYR A 1 158 ? -19.083 0.715 19.541 1.00 91.25 158 TYR A N 1
ATOM 1255 C CA . TYR A 1 158 ? -18.466 -0.185 20.516 1.00 91.25 158 TYR A CA 1
ATOM 1256 C C . TYR A 1 158 ? -16.934 -0.063 20.593 1.00 91.25 158 TYR A C 1
ATOM 1258 O O . TYR A 1 158 ? -16.299 -0.851 21.289 1.00 91.25 158 TYR A O 1
ATOM 1266 N N . GLY A 1 159 ? -16.323 0.899 19.893 1.00 94.69 159 GLY A N 1
ATOM 1267 C CA . GLY A 1 159 ? -14.880 1.115 19.985 1.00 94.69 159 GLY A CA 1
ATOM 1268 C C . GLY A 1 159 ? -14.266 1.868 18.812 1.00 94.69 159 GLY A C 1
ATOM 1269 O O . GLY A 1 159 ? -14.917 2.164 17.810 1.00 94.69 159 GLY A O 1
ATOM 1270 N N . GLN A 1 160 ? -12.976 2.153 18.943 1.00 97.50 160 GLN A N 1
ATOM 1271 C CA . GLN A 1 160 ? -12.148 2.790 17.929 1.00 97.50 160 GLN A CA 1
ATOM 1272 C C . GLN A 1 160 ? -10.996 1.866 17.529 1.00 97.50 160 GLN A C 1
ATOM 1274 O O . GLN A 1 160 ? -10.298 1.319 18.381 1.00 97.50 160 GLN A O 1
ATOM 1279 N N . TYR A 1 161 ? -10.767 1.731 16.226 1.00 98.25 161 TYR A N 1
ATOM 1280 C CA . TYR A 1 161 ? -9.775 0.828 15.647 1.00 98.25 161 TYR A CA 1
ATOM 1281 C C . TYR A 1 161 ? -8.869 1.608 14.696 1.00 98.25 161 TYR A C 1
ATOM 1283 O O . TYR A 1 161 ? -9.354 2.283 13.788 1.00 98.25 161 TYR A O 1
ATOM 1291 N N . SER A 1 162 ? -7.556 1.536 14.899 1.00 98.62 162 SER A N 1
ATOM 1292 C CA . SER A 1 162 ? -6.582 2.282 14.099 1.00 98.62 162 SER A CA 1
ATOM 1293 C C . SER A 1 162 ? -5.886 1.397 13.075 1.00 98.62 162 SER A C 1
ATOM 1295 O O . SER A 1 162 ? -5.440 0.303 13.395 1.00 98.62 162 SER A O 1
ATOM 1297 N N . PHE A 1 163 ? -5.738 1.900 11.855 1.00 98.69 163 PHE A N 1
ATOM 1298 C CA . PHE A 1 163 ? -5.005 1.276 10.757 1.00 98.69 163 PHE A CA 1
ATOM 1299 C C . PHE A 1 163 ? -3.839 2.178 10.368 1.00 98.69 163 PHE A C 1
ATOM 1301 O O . PHE A 1 163 ? -4.048 3.297 9.898 1.00 98.69 163 PHE A O 1
ATOM 1308 N N . ILE A 1 164 ? -2.611 1.712 10.561 1.00 98.56 164 ILE A N 1
ATOM 1309 C CA . ILE A 1 164 ? -1.388 2.460 10.282 1.00 98.56 164 ILE A CA 1
ATOM 1310 C C . ILE A 1 164 ? -0.677 1.803 9.103 1.00 98.56 164 ILE A C 1
ATOM 1312 O O . ILE A 1 164 ? -0.152 0.700 9.220 1.00 98.56 164 ILE A O 1
ATOM 1316 N N . SER A 1 165 ? -0.638 2.501 7.969 1.00 97.88 165 SER A N 1
ATOM 1317 C CA . SER A 1 165 ? 0.183 2.092 6.826 1.00 97.88 165 SER A CA 1
ATOM 1318 C C . SER A 1 165 ? 1.620 2.555 7.025 1.00 97.88 165 SER A C 1
ATOM 1320 O O . SER A 1 165 ? 1.805 3.734 7.341 1.00 97.88 165 SER A O 1
ATOM 1322 N N . ILE A 1 166 ? 2.599 1.704 6.729 1.00 97.25 166 ILE A N 1
ATOM 1323 C CA . ILE A 1 166 ? 4.022 2.040 6.664 1.00 97.25 166 ILE A CA 1
ATOM 1324 C C . ILE A 1 166 ? 4.581 1.790 5.258 1.00 97.25 166 ILE A C 1
ATOM 1326 O O . ILE A 1 166 ? 4.489 0.691 4.715 1.00 97.25 166 ILE A O 1
ATOM 1330 N N . ASP A 1 167 ? 5.169 2.825 4.668 1.00 96.12 167 ASP A N 1
ATOM 1331 C CA . ASP A 1 167 ?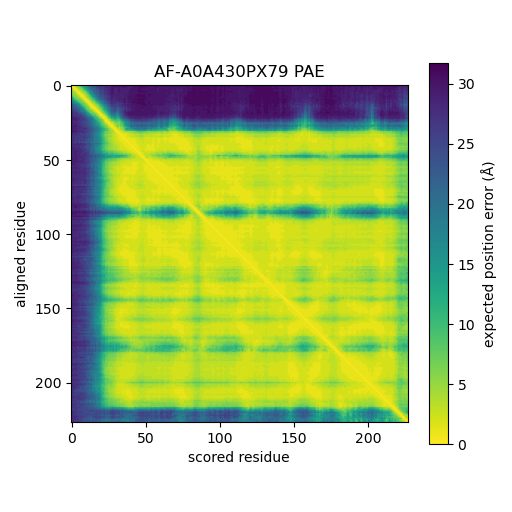 5.863 2.768 3.386 1.00 96.12 167 ASP A CA 1
ATOM 1332 C C . ASP A 1 167 ? 7.375 2.676 3.630 1.00 96.12 167 ASP A C 1
ATOM 1334 O O . ASP A 1 167 ? 8.001 3.631 4.098 1.00 96.12 167 ASP A O 1
ATOM 1338 N N . LEU A 1 168 ? 7.952 1.516 3.314 1.00 95.19 168 LEU A N 1
ATOM 1339 C CA . LEU A 1 168 ? 9.385 1.233 3.452 1.00 95.19 168 LEU A CA 1
ATOM 1340 C C . LEU A 1 168 ? 10.127 1.237 2.110 1.00 95.19 168 LEU A C 1
ATOM 1342 O O . LEU A 1 168 ? 11.298 0.852 2.066 1.00 95.19 168 LEU A O 1
ATOM 1346 N N . SER A 1 169 ? 9.471 1.686 1.034 1.00 93.00 169 SER A N 1
ATOM 1347 C CA . SER A 1 169 ? 10.109 1.865 -0.271 1.00 93.00 169 SER A CA 1
ATOM 1348 C C . SER A 1 169 ? 11.284 2.843 -0.185 1.00 93.00 169 SER A C 1
ATOM 1350 O O . SER A 1 169 ? 11.233 3.865 0.517 1.00 93.00 169 SER A O 1
ATOM 1352 N N . THR A 1 170 ? 12.360 2.522 -0.903 1.00 90.25 170 THR A N 1
ATOM 1353 C CA . THR A 1 170 ? 13.579 3.332 -0.946 1.00 90.25 170 THR A CA 1
ATOM 1354 C C . THR A 1 170 ? 13.449 4.489 -1.928 1.00 90.25 170 THR A C 1
ATOM 1356 O O . THR A 1 170 ? 12.807 4.368 -2.966 1.00 90.25 170 THR A O 1
ATOM 1359 N N . GLU A 1 171 ? 14.126 5.592 -1.623 1.00 88.88 171 GLU A N 1
ATOM 1360 C CA . GLU A 1 171 ? 14.286 6.738 -2.516 1.00 88.88 171 GLU A CA 1
ATOM 1361 C C . GLU A 1 171 ? 15.794 7.022 -2.674 1.00 88.88 171 GLU A C 1
ATOM 1363 O O . GLU A 1 171 ? 16.442 7.329 -1.668 1.00 88.88 171 GLU A O 1
ATOM 1368 N N . PRO A 1 172 ? 16.388 6.885 -3.876 1.00 92.06 172 PRO A N 1
ATOM 1369 C CA . PRO A 1 172 ? 15.758 6.427 -5.114 1.00 92.06 172 PRO A CA 1
ATOM 1370 C C . PRO A 1 172 ? 15.289 4.967 -5.024 1.00 92.06 172 PRO A C 1
ATOM 1372 O O . PRO A 1 172 ? 15.796 4.157 -4.238 1.00 92.06 172 PRO A O 1
ATOM 1375 N N . GLY A 1 173 ? 14.305 4.634 -5.847 1.00 91.44 173 GLY A N 1
ATOM 1376 C CA . GLY A 1 173 ? 13.783 3.289 -5.974 1.00 91.44 173 GLY A CA 1
ATOM 1377 C C . GLY A 1 173 ? 14.770 2.375 -6.690 1.00 91.44 173 GLY A C 1
ATOM 1378 O O . GLY A 1 173 ? 15.213 2.647 -7.809 1.00 91.44 173 GLY A O 1
ATOM 1379 N N . LEU A 1 174 ? 15.158 1.291 -6.021 1.00 89.62 174 LEU A N 1
ATOM 1380 C CA . LEU A 1 174 ? 16.153 0.360 -6.545 1.00 89.62 174 LEU A CA 1
ATOM 1381 C C . LEU A 1 174 ? 15.569 -0.467 -7.691 1.00 89.62 174 LEU A C 1
ATOM 1383 O O . LEU A 1 174 ? 14.403 -0.846 -7.661 1.00 89.62 174 LEU A O 1
ATOM 1387 N N . LYS A 1 175 ? 16.394 -0.773 -8.694 1.00 88.31 175 LYS A N 1
ATOM 1388 C CA . LYS A 1 175 ? 16.042 -1.694 -9.782 1.00 88.31 175 LYS A CA 1
ATOM 1389 C C . LYS A 1 175 ? 16.162 -3.145 -9.341 1.00 88.31 175 LYS A C 1
ATOM 1391 O O . LYS A 1 175 ? 16.900 -3.466 -8.406 1.00 88.31 175 LYS A O 1
ATOM 1396 N N . TRP A 1 176 ? 15.498 -4.034 -10.069 1.00 83.56 176 TRP A N 1
ATOM 1397 C CA . TRP A 1 176 ? 15.756 -5.464 -9.949 1.00 83.56 176 TRP A CA 1
ATOM 1398 C C . TRP A 1 176 ? 17.235 -5.745 -10.296 1.00 83.56 176 TRP A C 1
ATOM 1400 O O . TRP A 1 176 ? 17.742 -5.152 -11.254 1.00 83.56 176 TRP A O 1
ATOM 1410 N N . PRO A 1 177 ? 17.956 -6.605 -9.548 1.00 83.62 177 PRO A N 1
ATOM 1411 C CA . PRO A 1 177 ? 17.509 -7.479 -8.453 1.00 83.62 177 PRO A CA 1
ATOM 1412 C C . PRO A 1 177 ? 17.796 -6.946 -7.028 1.00 83.62 177 PRO A C 1
ATOM 1414 O O . PRO A 1 177 ? 17.985 -7.736 -6.109 1.00 83.62 177 PRO A O 1
ATOM 1417 N N . PHE A 1 178 ? 17.894 -5.633 -6.802 1.00 83.31 178 PHE A N 1
ATOM 1418 C CA . PHE A 1 178 ? 18.376 -5.085 -5.519 1.00 83.31 178 PHE A CA 1
ATOM 1419 C C . PHE A 1 178 ? 17.282 -4.518 -4.596 1.00 83.31 178 PHE A C 1
ATOM 1421 O O . PHE A 1 178 ? 17.596 -4.035 -3.513 1.00 83.31 178 PHE A O 1
ATOM 1428 N N . ASN A 1 179 ? 16.004 -4.573 -4.979 1.00 81.81 179 ASN A N 1
ATOM 1429 C CA . ASN A 1 179 ? 14.907 -3.872 -4.296 1.00 81.81 179 ASN A CA 1
ATOM 1430 C C . ASN A 1 179 ? 14.106 -4.713 -3.282 1.00 81.81 179 ASN A C 1
ATOM 1432 O O . ASN A 1 179 ? 13.038 -4.290 -2.849 1.00 81.81 179 ASN A O 1
ATOM 1436 N N . PHE A 1 180 ? 14.613 -5.880 -2.879 1.00 85.25 180 PHE A N 1
ATOM 1437 C CA . PHE A 1 180 ? 13.908 -6.806 -1.978 1.00 85.25 180 PHE A CA 1
ATOM 1438 C C . PHE A 1 180 ? 13.879 -6.376 -0.503 1.00 85.25 180 PHE A C 1
ATOM 1440 O O . PHE A 1 180 ? 13.144 -6.960 0.291 1.00 85.25 180 PHE A O 1
ATOM 1447 N N . PHE A 1 181 ? 14.675 -5.374 -0.118 1.00 90.88 181 PHE A N 1
ATOM 1448 C CA . PHE A 1 181 ? 14.769 -4.917 1.266 1.00 90.88 181 PHE A CA 1
ATOM 1449 C C . PHE A 1 181 ? 14.128 -3.544 1.455 1.00 90.88 181 PHE A C 1
ATOM 1451 O O . PHE A 1 181 ? 14.480 -2.585 0.769 1.00 90.88 181 PHE A O 1
ATOM 1458 N N . GLY A 1 182 ? 13.230 -3.445 2.435 1.00 92.25 182 GLY A N 1
ATOM 1459 C CA . GLY A 1 182 ? 12.644 -2.176 2.856 1.00 92.25 182 GLY A CA 1
ATOM 1460 C C . GLY A 1 182 ? 13.625 -1.380 3.715 1.00 92.25 182 GLY A C 1
ATOM 1461 O O . GLY A 1 182 ? 14.432 -1.960 4.446 1.00 92.25 182 GLY A O 1
ATOM 1462 N N . SER A 1 183 ? 13.556 -0.049 3.663 1.00 92.06 183 SER A N 1
ATOM 1463 C CA . SER A 1 183 ? 14.411 0.830 4.470 1.00 92.06 183 SER A CA 1
ATOM 1464 C C . SER A 1 183 ? 13.647 1.439 5.642 1.00 92.06 183 SER A C 1
ATOM 1466 O O . SER A 1 183 ? 12.802 2.319 5.468 1.00 92.06 183 SER A O 1
ATOM 1468 N N . PHE A 1 184 ? 13.995 1.028 6.861 1.00 92.88 184 PHE A N 1
ATOM 1469 C CA . PHE A 1 184 ? 13.492 1.645 8.086 1.00 92.88 184 PHE A CA 1
ATOM 1470 C C . PHE A 1 184 ? 14.504 2.655 8.630 1.00 92.88 184 PHE A C 1
ATOM 1472 O O . PHE A 1 184 ? 15.348 2.356 9.475 1.00 92.88 184 PHE A O 1
ATOM 1479 N N . ASN A 1 185 ? 14.441 3.876 8.104 1.00 91.31 185 ASN A N 1
ATOM 1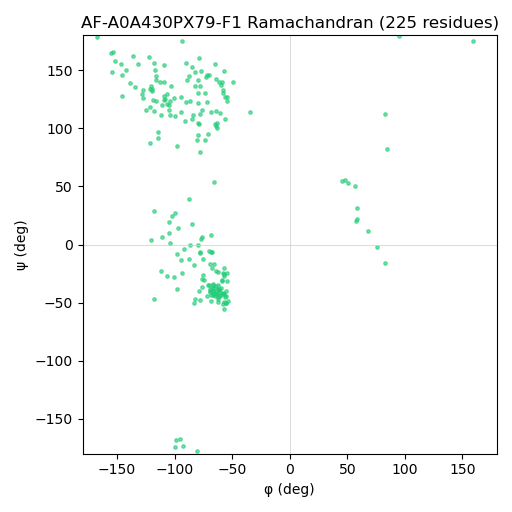480 C CA . ASN A 1 185 ? 15.303 4.977 8.530 1.00 91.31 185 ASN A CA 1
ATOM 1481 C C . ASN A 1 185 ? 14.643 5.851 9.617 1.00 91.31 185 ASN A C 1
ATOM 1483 O O . ASN A 1 185 ? 13.471 5.694 9.963 1.00 91.31 185 ASN A O 1
ATOM 1487 N N . LEU A 1 186 ? 15.390 6.829 10.142 1.00 91.12 186 LEU A N 1
ATOM 1488 C CA . LEU A 1 186 ? 14.909 7.731 11.197 1.00 91.12 186 LEU A CA 1
ATOM 1489 C C . LEU A 1 186 ? 13.654 8.530 10.811 1.00 91.12 186 LEU A C 1
ATOM 1491 O O . LEU A 1 186 ? 12.854 8.856 11.689 1.00 91.12 186 LEU A O 1
ATOM 1495 N N . ASN A 1 187 ? 13.470 8.866 9.530 1.00 92.62 187 ASN A N 1
ATOM 1496 C CA . ASN A 1 187 ? 12.273 9.568 9.072 1.00 92.62 187 ASN A CA 1
ATOM 1497 C C . ASN A 1 187 ? 11.043 8.659 9.172 1.00 92.62 187 ASN A C 1
ATOM 1499 O O . ASN A 1 187 ? 10.048 9.056 9.777 1.00 92.62 187 ASN A O 1
ATOM 1503 N N . VAL A 1 188 ? 11.142 7.428 8.661 1.00 94.25 188 VAL A N 1
ATOM 1504 C CA . VAL A 1 188 ? 10.083 6.417 8.790 1.00 94.25 188 VAL A CA 1
ATOM 1505 C C . VAL A 1 188 ? 9.772 6.164 10.263 1.00 94.25 188 VAL A C 1
ATOM 1507 O O . VAL A 1 188 ? 8.618 6.293 10.666 1.00 94.25 188 VAL A O 1
ATOM 1510 N N . LYS A 1 189 ? 10.795 5.901 11.089 1.00 93.69 189 LYS A N 1
ATOM 1511 C CA . LYS A 1 189 ? 10.636 5.667 12.533 1.00 93.69 189 LYS A CA 1
ATOM 1512 C C . LYS A 1 189 ? 9.883 6.805 13.214 1.00 93.69 189 LYS A C 1
ATOM 1514 O O . LYS A 1 189 ? 8.942 6.558 13.960 1.00 93.69 189 LYS A O 1
ATOM 1519 N N . ARG A 1 190 ? 10.273 8.056 12.956 1.00 95.25 190 ARG A N 1
ATOM 1520 C CA . ARG A 1 190 ? 9.623 9.233 13.550 1.00 95.25 190 ARG A CA 1
ATOM 1521 C C . ARG A 1 190 ? 8.149 9.319 13.165 1.00 95.25 190 ARG A C 1
ATOM 1523 O O . ARG A 1 190 ? 7.317 9.607 14.019 1.00 95.25 190 ARG A O 1
ATOM 1530 N N . GLN A 1 191 ? 7.830 9.079 11.895 1.00 97.31 191 GLN A N 1
ATOM 1531 C CA . GLN A 1 191 ? 6.451 9.125 11.415 1.00 97.31 191 GLN A CA 1
ATOM 1532 C C . GLN A 1 191 ? 5.618 7.961 11.964 1.00 97.31 191 GLN A C 1
ATOM 1534 O O . GLN A 1 191 ? 4.479 8.185 12.367 1.00 97.31 191 GLN A O 1
ATOM 1539 N N . LEU A 1 192 ? 6.187 6.755 12.046 1.00 96.44 192 LEU A N 1
ATOM 1540 C CA . LEU A 1 192 ? 5.528 5.597 12.648 1.00 96.44 192 LEU A CA 1
ATOM 1541 C C . LEU A 1 192 ? 5.228 5.840 14.127 1.00 96.44 192 LEU A C 1
ATOM 1543 O O . LEU A 1 192 ? 4.087 5.683 14.543 1.00 96.44 192 LEU A O 1
ATOM 1547 N N . LEU A 1 193 ? 6.215 6.289 14.907 1.00 96.25 193 LEU A N 1
ATOM 1548 C CA . LEU A 1 193 ? 6.022 6.591 16.329 1.00 96.25 193 LEU A CA 1
ATOM 1549 C C . LEU A 1 193 ? 4.957 7.667 16.545 1.00 96.25 193 LEU A C 1
ATOM 1551 O O . LEU A 1 193 ? 4.171 7.555 17.478 1.00 96.25 193 LEU A O 1
ATOM 1555 N N . LYS A 1 194 ? 4.890 8.671 15.664 1.00 97.81 194 LYS A N 1
ATOM 1556 C CA . LYS A 1 194 ? 3.810 9.662 15.680 1.00 97.81 194 LYS A CA 1
ATOM 1557 C C . LYS A 1 194 ? 2.445 9.010 15.430 1.00 97.81 194 LYS A C 1
ATOM 1559 O O . LYS A 1 194 ? 1.516 9.264 16.182 1.00 97.81 194 LYS A O 1
ATOM 1564 N N . SER A 1 195 ? 2.322 8.147 14.419 1.00 97.94 195 SER A N 1
ATOM 1565 C CA . SER A 1 195 ? 1.070 7.419 14.159 1.00 97.94 195 SER A CA 1
ATOM 1566 C C . SER A 1 195 ? 0.677 6.490 15.315 1.00 97.94 195 SER A C 1
ATOM 1568 O O . SER A 1 195 ? -0.501 6.396 15.635 1.00 97.94 195 SER A O 1
ATOM 1570 N N . ILE A 1 196 ? 1.642 5.829 15.962 1.00 96.94 196 ILE A N 1
ATOM 1571 C CA . ILE A 1 196 ? 1.403 4.979 17.140 1.00 96.94 196 ILE A CA 1
ATOM 1572 C C . ILE A 1 196 ? 0.936 5.822 18.331 1.00 96.94 196 ILE A C 1
ATOM 1574 O O . ILE A 1 196 ? -0.007 5.439 19.016 1.00 96.94 196 ILE A O 1
ATOM 1578 N N . ASP A 1 197 ? 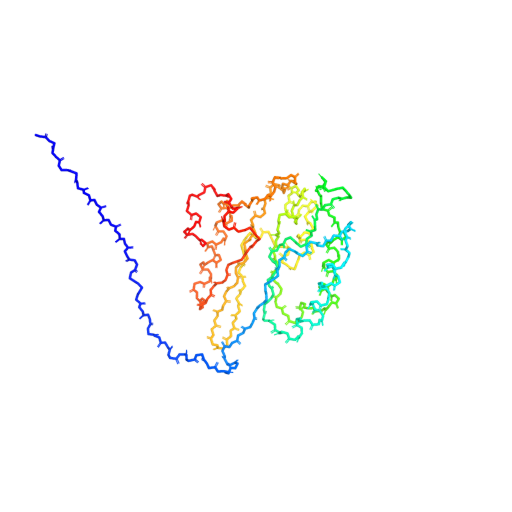1.564 6.975 18.572 1.00 97.56 197 ASP A N 1
ATOM 1579 C CA . ASP A 1 197 ? 1.153 7.903 19.630 1.00 97.56 197 ASP A CA 1
ATOM 1580 C C . ASP A 1 197 ? -0.283 8.397 19.415 1.00 97.56 197 ASP A C 1
ATOM 1582 O O . ASP A 1 197 ? -1.100 8.350 20.334 1.00 97.56 197 ASP A O 1
ATOM 1586 N N . GLU A 1 198 ? -0.622 8.751 18.173 1.00 97.50 198 GLU A N 1
ATOM 1587 C CA . GLU A 1 198 ? -1.981 9.124 17.771 1.00 97.50 198 GLU A CA 1
ATOM 1588 C C . GLU A 1 198 ? -2.992 7.977 17.915 1.00 97.50 198 GLU A C 1
ATOM 1590 O O . GLU A 1 198 ? -4.184 8.251 18.029 1.00 97.50 198 GLU A O 1
ATOM 1595 N N . ALA A 1 199 ? -2.554 6.714 17.920 1.00 97.50 199 ALA A N 1
ATOM 1596 C CA . ALA A 1 199 ? -3.412 5.534 18.035 1.00 97.50 199 ALA A CA 1
ATOM 1597 C C . ALA A 1 199 ? -3.628 5.045 19.480 1.00 97.50 199 ALA A C 1
ATOM 1599 O O . ALA A 1 199 ? -4.401 4.109 19.681 1.00 97.50 199 ALA A O 1
ATOM 1600 N N . LYS A 1 200 ? -2.983 5.654 20.489 1.00 96.38 200 LYS A N 1
ATOM 1601 C CA . LYS A 1 200 ? -3.027 5.211 21.903 1.00 96.38 200 LYS A CA 1
ATOM 1602 C C . LYS A 1 200 ? -4.428 5.121 22.511 1.00 96.38 200 LYS A C 1
ATOM 1604 O O . LYS A 1 200 ? -4.628 4.391 23.475 1.00 96.38 200 LYS A O 1
ATOM 1609 N N . ASP A 1 201 ? -5.374 5.880 21.977 1.00 94.75 201 ASP A N 1
ATOM 1610 C CA . ASP A 1 201 ? -6.782 5.908 22.380 1.00 94.75 201 ASP A CA 1
ATOM 1611 C C . ASP A 1 201 ? -7.641 4.843 21.670 1.00 94.75 201 ASP A C 1
ATOM 1613 O O . ASP A 1 201 ? -8.848 4.776 21.888 1.00 94.75 201 ASP A O 1
ATOM 1617 N N . SER A 1 202 ? -7.052 4.031 20.791 1.00 97.12 202 SER A N 1
ATOM 1618 C CA . SER A 1 202 ? -7.760 2.989 20.043 1.00 97.12 202 SER A CA 1
ATOM 1619 C C . SER A 1 202 ? -7.775 1.672 20.810 1.00 97.12 202 SER A C 1
ATOM 1621 O O . SER A 1 202 ? -6.774 1.271 21.396 1.00 97.12 202 SER A O 1
ATOM 1623 N N . ASN A 1 203 ? -8.895 0.954 20.745 1.00 96.25 203 ASN A N 1
ATOM 1624 C CA . ASN A 1 203 ? -9.041 -0.380 21.326 1.00 96.25 203 ASN A CA 1
ATOM 1625 C C . ASN A 1 203 ? -8.079 -1.394 20.692 1.00 96.25 203 ASN A C 1
ATOM 1627 O O . ASN A 1 203 ? -7.597 -2.289 21.376 1.00 96.25 203 ASN A O 1
ATOM 1631 N N . GLN A 1 204 ? -7.803 -1.251 19.394 1.00 96.31 204 GLN A N 1
ATOM 1632 C CA . GLN A 1 204 ? -6.849 -2.076 18.655 1.00 96.31 204 GLN A CA 1
ATOM 1633 C C . GLN A 1 204 ? -6.166 -1.227 17.583 1.00 96.31 204 GLN A C 1
ATOM 1635 O O . GLN A 1 204 ? -6.787 -0.348 16.978 1.00 96.31 204 GLN A O 1
ATOM 1640 N N . THR A 1 205 ? -4.895 -1.527 17.322 1.00 97.75 205 THR A N 1
ATOM 1641 C CA . THR A 1 205 ? -4.133 -0.943 16.215 1.00 97.75 205 THR A CA 1
ATOM 1642 C C . THR A 1 205 ? -3.625 -2.048 15.296 1.00 97.75 205 THR A C 1
ATOM 1644 O O . THR A 1 205 ? -3.095 -3.054 15.764 1.00 97.75 205 THR A O 1
ATOM 1647 N N . PHE A 1 206 ? -3.789 -1.846 13.992 1.00 98.12 206 PHE A N 1
ATOM 1648 C CA . PHE A 1 206 ? -3.286 -2.690 12.915 1.00 98.12 206 PHE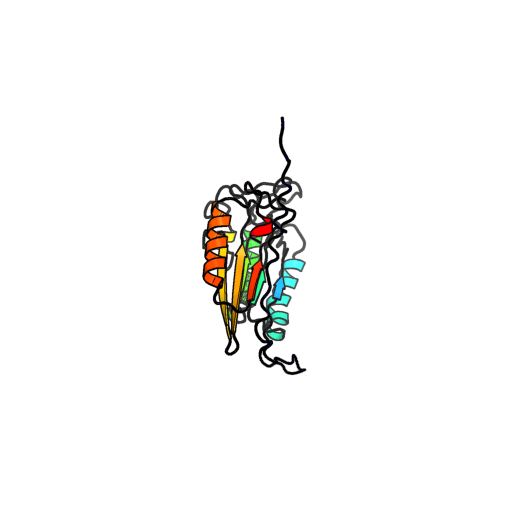 A CA 1
ATOM 1649 C C . PHE A 1 206 ? -2.194 -1.919 12.180 1.00 98.12 206 PHE A C 1
ATOM 1651 O O . PHE A 1 206 ? -2.457 -0.840 11.647 1.00 98.12 206 PHE A O 1
ATOM 1658 N N . VAL A 1 207 ? -0.976 -2.453 12.147 1.00 97.62 207 VAL A N 1
ATOM 1659 C CA . VAL A 1 207 ? 0.139 -1.873 11.387 1.00 97.62 207 VAL A CA 1
ATOM 1660 C C . VAL A 1 207 ? 0.388 -2.750 10.169 1.00 97.62 207 VAL A C 1
ATOM 1662 O O . VAL A 1 207 ? 0.489 -3.967 10.301 1.00 97.62 207 VAL A O 1
ATOM 1665 N N . PHE A 1 208 ? 0.462 -2.147 8.986 1.00 97.81 208 PHE A N 1
ATOM 1666 C CA . PHE A 1 208 ? 0.632 -2.879 7.733 1.00 97.81 208 PHE A CA 1
ATOM 1667 C C . PHE A 1 208 ? 1.545 -2.134 6.764 1.00 97.81 208 PHE A C 1
ATOM 1669 O O . PHE A 1 208 ? 1.591 -0.906 6.737 1.00 97.81 208 PHE A O 1
ATOM 1676 N N . GLY A 1 209 ? 2.240 -2.894 5.931 1.00 97.12 209 GLY A N 1
ATOM 1677 C CA . GLY A 1 209 ? 3.129 -2.420 4.879 1.00 97.12 209 GLY A CA 1
ATOM 1678 C C . GLY A 1 209 ? 3.472 -3.585 3.960 1.00 97.12 209 GLY A C 1
ATOM 1679 O O . GLY A 1 209 ? 3.023 -4.704 4.199 1.00 97.12 209 GLY A O 1
ATOM 1680 N N . HIS A 1 210 ? 4.260 -3.321 2.924 1.00 97.50 210 HIS A N 1
ATOM 1681 C CA . HIS A 1 210 ? 4.623 -4.355 1.959 1.00 97.50 210 HIS A CA 1
ATOM 1682 C C . HIS A 1 210 ? 5.714 -5.301 2.478 1.00 97.50 210 HIS A C 1
ATOM 1684 O O . HIS A 1 210 ? 5.583 -6.517 2.411 1.00 97.50 210 HIS A O 1
ATOM 1690 N N . TYR A 1 211 ? 6.790 -4.742 3.036 1.00 94.69 211 TYR A N 1
ATOM 1691 C CA . TYR A 1 211 ? 7.958 -5.522 3.437 1.00 94.69 211 TYR A CA 1
ATOM 1692 C C . TYR A 1 211 ? 7.727 -6.219 4.786 1.00 94.69 211 TYR A C 1
ATOM 1694 O O . TYR A 1 211 ? 7.522 -5.527 5.792 1.00 94.69 211 TYR A O 1
ATOM 1702 N N . PRO A 1 212 ? 7.833 -7.559 4.853 1.00 92.38 212 PRO A N 1
ATOM 1703 C CA . PRO A 1 212 ? 7.883 -8.273 6.122 1.00 92.38 212 PRO A CA 1
ATOM 1704 C C . PRO A 1 212 ? 9.046 -7.786 6.987 1.00 92.38 212 PRO A C 1
ATOM 1706 O O . PRO A 1 212 ? 10.113 -7.449 6.477 1.00 92.38 212 PRO A O 1
ATOM 1709 N N . THR A 1 213 ? 8.898 -7.824 8.312 1.00 89.00 213 THR A N 1
ATOM 1710 C CA . THR A 1 213 ? 9.946 -7.370 9.248 1.00 89.00 213 THR A CA 1
ATOM 1711 C C . THR A 1 213 ? 11.287 -8.092 9.057 1.00 89.00 213 THR A C 1
ATOM 1713 O O . THR A 1 213 ? 12.337 -7.503 9.299 1.00 89.00 213 THR A O 1
ATOM 1716 N N . SER A 1 214 ? 11.276 -9.332 8.555 1.00 89.00 214 SER A N 1
ATOM 1717 C CA . SER A 1 214 ? 12.473 -10.118 8.222 1.00 89.00 214 SER A CA 1
ATOM 1718 C C . SER A 1 214 ? 13.272 -9.595 7.022 1.00 89.00 214 SER A C 1
ATOM 1720 O O . SER A 1 214 ? 14.426 -9.980 6.854 1.00 89.00 214 SER A O 1
ATOM 1722 N N . THR A 1 215 ? 12.686 -8.740 6.183 1.00 89.56 215 THR A N 1
ATOM 1723 C CA . THR A 1 215 ? 13.318 -8.159 4.984 1.00 89.56 215 THR A CA 1
ATOM 1724 C C . THR A 1 215 ? 13.417 -6.639 5.081 1.00 89.56 215 THR A C 1
ATOM 1726 O O . THR A 1 215 ? 13.413 -5.930 4.075 1.00 89.56 215 THR A O 1
ATOM 1729 N N . VAL A 1 216 ? 13.514 -6.113 6.301 1.00 90.31 216 VAL A N 1
ATOM 1730 C CA . VAL A 1 216 ? 13.705 -4.685 6.554 1.00 90.31 216 VAL A CA 1
ATOM 1731 C C . VAL A 1 216 ? 15.119 -4.440 7.050 1.00 90.31 216 VAL A C 1
ATOM 1733 O O . VAL A 1 216 ? 15.562 -5.004 8.050 1.00 90.31 216 VAL A O 1
ATOM 1736 N N . VAL A 1 217 ? 15.825 -3.546 6.365 1.00 86.25 217 VAL A N 1
ATOM 1737 C CA . VAL A 1 217 ? 17.115 -3.035 6.817 1.00 86.25 217 VAL A CA 1
ATOM 1738 C C . VAL A 1 217 ? 16.864 -1.791 7.658 1.00 86.25 217 VAL A C 1
ATOM 1740 O O . VAL A 1 217 ? 16.265 -0.812 7.208 1.00 86.25 217 VAL A O 1
ATOM 1743 N N . SER A 1 218 ? 17.347 -1.835 8.895 1.00 82.69 218 SER A N 1
ATOM 1744 C CA . SER A 1 218 ? 17.274 -0.737 9.851 1.00 82.69 218 SER A CA 1
ATOM 1745 C C . SER A 1 218 ? 18.683 -0.344 10.273 1.00 82.69 218 SER A C 1
ATOM 1747 O O . SER A 1 218 ? 19.513 -1.203 10.566 1.00 82.69 218 SER A O 1
ATOM 1749 N N . SER A 1 219 ? 18.956 0.959 10.336 1.00 69.75 219 SER A N 1
ATOM 1750 C CA . SER A 1 219 ? 20.170 1.476 10.983 1.00 69.75 219 SER A CA 1
ATOM 1751 C C . SER A 1 219 ? 20.061 1.490 12.514 1.00 69.75 219 SER A C 1
ATOM 1753 O O . SER A 1 219 ? 21.041 1.772 13.200 1.00 69.75 219 SER A O 1
ATOM 1755 N N . ASP A 1 220 ? 18.879 1.180 13.049 1.00 66.06 220 ASP A N 1
ATOM 1756 C CA . ASP A 1 220 ? 18.576 1.077 14.474 1.00 66.06 220 ASP A CA 1
ATOM 1757 C C . ASP A 1 220 ? 18.361 -0.395 14.851 1.00 66.06 220 ASP A C 1
ATOM 1759 O O . ASP A 1 220 ? 17.512 -1.077 14.268 1.00 66.06 220 ASP A O 1
ATOM 1763 N N . SER A 1 221 ? 19.114 -0.889 15.833 1.00 57.12 221 SER A N 1
ATOM 1764 C CA . SER A 1 221 ? 19.066 -2.284 16.285 1.00 57.12 221 SER A CA 1
ATOM 1765 C C . SER A 1 221 ? 17.752 -2.677 16.979 1.00 57.12 221 SER A C 1
ATOM 1767 O O . SER A 1 221 ? 17.554 -3.855 17.264 1.00 57.12 221 SER A O 1
ATOM 1769 N N . ASN A 1 222 ? 16.842 -1.728 17.233 1.00 60.78 222 ASN A N 1
ATOM 1770 C CA . ASN A 1 222 ? 15.600 -1.935 17.991 1.00 60.78 222 ASN A CA 1
ATOM 1771 C C . ASN A 1 222 ? 14.333 -2.063 17.124 1.00 60.78 222 ASN A C 1
ATOM 1773 O O . ASN A 1 222 ? 13.241 -1.746 17.589 1.00 60.78 222 ASN A O 1
ATOM 1777 N N . LEU A 1 223 ? 14.441 -2.480 15.858 1.00 58.69 223 LEU A N 1
ATOM 1778 C CA . LEU A 1 223 ? 13.275 -2.582 14.966 1.00 58.69 223 LEU A CA 1
ATOM 1779 C C . LEU A 1 223 ? 12.166 -3.479 15.549 1.00 58.69 223 LEU A C 1
ATOM 1781 O O . LEU A 1 223 ? 11.008 -3.076 15.573 1.00 58.69 223 LEU A O 1
ATOM 1785 N N . GLY A 1 224 ? 12.538 -4.647 16.086 1.00 55.94 224 GLY A N 1
ATOM 1786 C CA . GLY A 1 224 ? 11.597 -5.599 16.692 1.00 55.94 224 GLY A CA 1
ATOM 1787 C C . GLY A 1 224 ? 10.975 -5.139 18.015 1.00 55.94 224 GLY A C 1
ATOM 1788 O O . GLY A 1 224 ? 10.121 -5.826 18.555 1.00 55.94 224 GLY A O 1
ATOM 1789 N N . THR A 1 225 ? 11.406 -3.999 18.560 1.00 56.31 225 THR A N 1
ATOM 1790 C CA . THR A 1 225 ? 10.803 -3.375 19.747 1.00 56.31 225 THR A CA 1
ATOM 1791 C C . THR A 1 225 ? 9.825 -2.254 19.382 1.00 56.31 225 THR A C 1
ATOM 1793 O O . THR A 1 225 ? 9.170 -1.715 20.272 1.00 56.31 225 THR A O 1
ATOM 1796 N N . VAL A 1 226 ? 9.755 -1.865 18.102 1.00 58.62 226 VAL A N 1
ATOM 1797 C CA . VAL A 1 226 ? 8.909 -0.769 17.593 1.00 58.62 226 VAL A CA 1
ATOM 1798 C C . VAL A 1 226 ? 7.704 -1.286 16.797 1.00 58.62 226 VAL A C 1
ATOM 1800 O O . VAL A 1 226 ? 6.694 -0.584 16.742 1.00 58.62 226 VAL A O 1
ATOM 1803 N N . ILE A 1 227 ? 7.815 -2.471 16.184 1.00 52.47 227 ILE A N 1
ATOM 1804 C CA . ILE A 1 227 ? 6.795 -3.099 15.327 1.00 52.47 227 ILE A CA 1
ATOM 1805 C C . ILE A 1 227 ? 6.344 -4.416 15.950 1.00 52.47 227 ILE A C 1
ATOM 1807 O O . ILE A 1 227 ? 7.243 -5.191 16.346 1.00 52.47 227 ILE A O 1
#

Organism: Schistosoma bovis (NCBI:txid6184)

Nearest PDB structures (foldseek):
  4lu9-assembly1_C  TM=5.404E-01  e=8.999E-03  Escherichia coli KO11FL
  5c1b-assembly1_F  TM=5.820E-01  e=3.641E+00  Homo sapiens
  7nku-assembly1_F  TM=4.489E-01  e=1.601E+00  Saccharomyces cerevisiae S288C
  7uqj-assembly1_F  TM=4.310E-01  e=6.036E+00  Saccharomyces cerevisiae
  6i00-assembly1_J  TM=2.447E-01  e=1.244E+00  Arabidopsis thaliana

Foldseek 3Di:
DDDDDDDDDDDPPPPPPPDPPPPPPPDPDCPPDFDEEEAEQLAQEPQDDCVSLVVVLCCLQPVCVVRLHQEYEYFANQHVQADNDNQGGAADPVSLVSSQVSCVVSVSVVRYHYHYEYDLSQQAQAQAQVDPRNSQLVRPPPNVDPQQKDWDWDDDPVWIEIEIEGHQADHNRYHPPPRLAGEDEPRSLVRLVVSVVVCPRGPYYHYGHRHDPVRYDYPDPCSVVSD

Sequence (227 aa):
MFSSIAVFKRSVAFEVSSFLHNDMVVDGGAHNVFWFVHITDLHFSEFGSKDRQMDFLEFCSTHIPVIRPEVVIASGDITDGKGKTFSLSLQNLEEWEDYSSLLKQSGVLNLTKWLDVRGNHDSFDVPSFGGYGDYYSRFGVRGGSSLKSRIFKLVKPYGQYSFISIDLSTEPGLKWPFNFFGSFNLNVKRQLLKSIDEAKDSNQTFVFGHYPTSTVVSSDSNLGTVI

Secondary structure (DSSP, 8-state):
---------------------------SS-TT---EEEE----B-SSS-THHHHHHHHIIIIIHHHH--SEEEE-S--B--B-SSTT-B---HHHHHHHHHHHHHHTGGGTSEEEE---SGGGTT-SSTTSTT--HHHHSTTTT---SEEEEEEEETTEEEEEEEE----SSPPPTTS--SEEE-HHHHHHHHHHHHHTTTSSEEEEE-SS-GGGEEESSTTGGGT-

Mean predicted aligned error: 8.62 Å

Radius of gyration: 21.31 Å; Cα contacts (8 Å, |Δi|>4): 406; chains: 1; bounding box: 67×30×70 Å

InterPro domains:
  IPR004843 Calcineurin-like, phosphoesterase domain [PF00149] (35-214)
  IPR029052 Metallo-dependent phosphatase-like [G3DSA:3.60.21.10] (34-225)
  IPR029052 Metallo-dependent phosphatase-like [SSF56300] (33-219)

pLDDT: mean 86.58, std 18.54, range [31.77, 98.88]